Protein AF-A0A7X6M8X9-F1 (afdb_monomer_lite)

Organism: NCBI:txid146802

pLDDT: mean 75.22, std 23.01, range [34.94, 98.5]

Secondary structure (DSSP, 8-state):
-----S-TTSPPTT-EEEEEEEEEEEEEEEEE-HHHHHHHHHHHHHTT-S----S-EEEEEEEEEEEEE-SSTTS--HHHHHHHHT-EE-SS-GGG-EEEEEEE--SSPPEEEEEETTEEEE--S-PPBPTT-EEEEEEEEEE-TT-SSEEEEEEEEEESSS--B--TT---HHHHHHTT---SSPPPPPP------------------TTT----PPPPPP---PPPPPP-PPPP---------------------------HHHHHHHHHHHHHHHHHHHHHHHHHHHTS----TT-TT----PPPPPP-----

Sequence (316 aa):
MANNTVRADQLTEGSVVTIRGKLAFARLTRRIEGKELAQANVRRRQAGMKYDITSPYTTATISGGAQVIYADPDNPTLEEQYVAERCYTSKKKPEDGLSYSIDSKGNNLPSIGIPGEGGFVQDLSGQELARGLDVTLVLEVYKARDQENRGLGLTHVLVNEAPRYYTPGSVDESQLKARGITLAQPMQAVPSNEATPVGGAEPVGTEVDKTSGLSFPAPQPAGQVQQAPTQPAPSAQQVVPAPVAQPQAVQQAQPSSVQAEETAEQKLARIEAENARLRAENQAAKDVASAIGTPDPSSPWAPQQSQPQAGIAYNG

Radius of gyration: 33.13 Å; chains: 1; bounding box: 72×114×81 Å

Foldseek 3Di:
DLPQPQFQLPDDAFDKWKKKAWWADWDFLFWQDDPSQVVVQVVCVVVVNPDGDDATWIKTKGWQAIAIDAPDPVDRDSVSSNQVSQWDQDPVCNVSPTMHMDIARDPDGAWEWEDDPPGTDTDPPSFAFDGGFTKMFMWGWHDDPPDSGIDIHGRYIYGPDHTDGDDPPFDDQVVCVVVVHHDPDGDDDDDDDPDDPDDDDDDDDDDDDPPDPDDDDDDDDDDDDDDDDDDDDDDDDDDDDDDDDDDDDDDDDDDDDDPDPCPPVNVVVVVVVVVVVVVVVVVVVVVVVVVVDDDDPPDPPPDDDDDDDDDDDDDD

Structure (mmCIF, N/CA/C/O backbone):
data_AF-A0A7X6M8X9-F1
#
_entry.id   AF-A0A7X6M8X9-F1
#
loop_
_atom_site.group_PDB
_atom_site.id
_atom_site.type_symbol
_atom_site.label_atom_id
_atom_site.label_alt_id
_atom_site.label_comp_id
_atom_site.label_asym_id
_atom_site.label_entity_id
_atom_site.label_seq_id
_atom_site.pdbx_PDB_ins_code
_atom_site.Cartn_x
_atom_site.Cartn_y
_atom_site.Cartn_z
_atom_site.occupancy
_atom_site.B_iso_or_equiv
_atom_site.auth_seq_id
_atom_site.auth_comp_id
_atom_site.auth_asym_id
_atom_site.auth_atom_id
_atom_site.pdbx_PDB_model_num
ATOM 1 N N . MET A 1 1 ? -13.448 19.597 -4.310 1.00 45.19 1 MET A N 1
ATOM 2 C CA . MET A 1 1 ? -12.484 19.418 -3.202 1.00 45.19 1 MET A CA 1
ATOM 3 C C . MET A 1 1 ? -12.938 18.188 -2.438 1.00 45.19 1 MET A C 1
ATOM 5 O O . MET A 1 1 ? -14.143 18.057 -2.276 1.00 45.19 1 MET A O 1
ATOM 9 N N . ALA A 1 2 ? -12.040 17.265 -2.079 1.00 58.31 2 ALA A N 1
ATOM 10 C CA . ALA A 1 2 ? -12.421 16.131 -1.233 1.00 58.31 2 ALA A CA 1
ATOM 11 C C . ALA A 1 2 ? -12.809 16.685 0.145 1.00 58.31 2 ALA A C 1
ATOM 13 O O . ALA A 1 2 ? -12.030 17.432 0.741 1.00 58.31 2 ALA A O 1
ATOM 14 N N . ASN A 1 3 ? -14.035 16.409 0.584 1.00 64.94 3 ASN A N 1
ATOM 15 C CA . ASN A 1 3 ? -14.498 16.768 1.918 1.00 64.94 3 ASN A CA 1
ATOM 16 C C . ASN A 1 3 ? -13.984 15.688 2.867 1.00 64.94 3 ASN A C 1
ATOM 18 O O . ASN A 1 3 ? -14.575 14.619 2.943 1.00 64.94 3 ASN A O 1
ATOM 22 N N . ASN A 1 4 ? -12.868 15.962 3.539 1.00 84.25 4 ASN A N 1
ATOM 23 C CA . ASN A 1 4 ? -12.372 15.082 4.589 1.00 84.25 4 ASN A CA 1
ATOM 24 C C . ASN A 1 4 ? -13.096 15.464 5.883 1.00 84.25 4 ASN A C 1
ATOM 26 O O . ASN A 1 4 ? -12.827 16.537 6.432 1.00 84.25 4 ASN A O 1
ATOM 30 N N . THR A 1 5 ? -14.046 14.646 6.325 1.00 90.88 5 THR A N 1
ATOM 31 C CA . THR A 1 5 ? -14.817 14.884 7.549 1.00 90.88 5 THR A CA 1
ATOM 32 C C . THR A 1 5 ? -14.197 14.182 8.751 1.00 90.88 5 THR A C 1
ATOM 34 O O . THR A 1 5 ? -14.277 14.707 9.863 1.00 90.88 5 THR A O 1
ATOM 37 N N . VAL A 1 6 ? -13.493 13.067 8.530 1.00 94.31 6 VAL A N 1
ATOM 38 C CA . VAL A 1 6 ? -12.785 12.342 9.589 1.00 94.31 6 VAL A CA 1
ATOM 39 C C . VAL A 1 6 ? -11.361 12.869 9.727 1.00 94.31 6 VAL A C 1
ATOM 41 O O . VAL A 1 6 ? -10.600 12.965 8.757 1.00 94.31 6 VAL A O 1
ATOM 44 N N . ARG A 1 7 ? -10.959 13.211 10.954 1.00 93.81 7 ARG A N 1
ATOM 45 C CA . ARG A 1 7 ? -9.599 13.686 11.225 1.00 93.81 7 ARG A CA 1
ATOM 46 C C . ARG A 1 7 ? -8.669 12.534 11.597 1.00 93.81 7 ARG A C 1
ATOM 48 O O . ARG A 1 7 ? -9.060 11.567 12.237 1.00 93.81 7 ARG A O 1
ATOM 55 N N . ALA A 1 8 ? -7.393 12.673 11.242 1.00 93.81 8 ALA A N 1
ATOM 56 C CA . ALA A 1 8 ? -6.383 11.639 11.473 1.00 93.81 8 ALA A CA 1
ATOM 57 C C . ALA A 1 8 ? -6.055 11.396 12.962 1.00 93.81 8 ALA A C 1
ATOM 59 O O . ALA A 1 8 ? -5.501 10.357 13.304 1.00 93.81 8 ALA A O 1
ATOM 60 N N . ASP A 1 9 ? -6.352 12.341 13.854 1.00 94.38 9 ASP A N 1
ATOM 61 C CA . ASP A 1 9 ? -6.189 12.204 15.307 1.00 94.38 9 ASP A CA 1
ATOM 62 C C . ASP A 1 9 ? -7.329 11.415 15.973 1.00 94.38 9 ASP A C 1
ATOM 64 O O . ASP A 1 9 ? -7.171 10.968 17.105 1.00 94.38 9 ASP A O 1
ATOM 68 N N . GLN A 1 10 ? -8.444 11.204 15.265 1.00 94.81 10 GLN A N 1
ATOM 69 C CA . GLN A 1 10 ? -9.612 10.456 15.749 1.00 94.81 10 GLN A CA 1
ATOM 70 C C . GLN A 1 10 ? -9.527 8.949 15.476 1.00 94.81 10 GLN A C 1
ATOM 72 O O . GLN A 1 10 ? -10.388 8.205 15.934 1.00 94.81 10 GLN A O 1
ATOM 77 N N . LEU A 1 11 ? -8.527 8.503 14.712 1.00 96.38 11 LEU A N 1
ATOM 78 C CA . LEU A 1 11 ? -8.406 7.106 14.307 1.00 96.38 11 LEU A CA 1
ATOM 79 C C . LEU A 1 11 ? -7.897 6.235 15.457 1.00 96.38 11 LEU A C 1
ATOM 81 O O . LEU A 1 11 ? -6.970 6.613 16.182 1.00 96.38 11 LEU A O 1
ATOM 85 N N . THR A 1 12 ? -8.452 5.034 15.556 1.00 96.62 12 THR A N 1
ATOM 86 C CA . THR A 1 12 ? -8.102 4.050 16.578 1.00 96.62 12 THR A CA 1
ATOM 87 C C . THR A 1 12 ? -6.899 3.220 16.133 1.00 96.62 12 THR A C 1
ATOM 89 O O . THR A 1 12 ? -6.941 2.528 15.115 1.00 96.62 12 THR A O 1
ATOM 92 N N . GLU A 1 13 ? -5.814 3.275 16.903 1.00 95.94 13 GLU A N 1
ATOM 93 C CA . GLU A 1 13 ? -4.570 2.533 16.652 1.00 95.94 13 GLU A CA 1
ATOM 94 C C . GLU A 1 13 ? -4.804 1.012 16.630 1.00 95.94 13 GLU A C 1
ATOM 96 O O . GLU A 1 13 ? -5.576 0.485 17.428 1.00 95.94 13 GLU A O 1
ATOM 101 N N . GLY A 1 14 ? -4.141 0.307 15.710 1.00 95.38 14 GLY A N 1
ATOM 102 C CA . GLY A 1 14 ? -4.303 -1.136 15.494 1.00 95.38 14 GLY A CA 1
ATOM 103 C C . GLY A 1 14 ? -5.541 -1.525 14.678 1.00 95.38 14 GLY A C 1
ATOM 104 O O . GLY A 1 14 ? -5.699 -2.695 14.332 1.00 95.38 14 GLY A O 1
ATOM 105 N N . SER A 1 15 ? -6.410 -0.571 14.331 1.00 96.88 15 SER A N 1
ATOM 106 C CA . SER A 1 15 ? -7.562 -0.848 13.469 1.00 96.88 15 SER A CA 1
ATOM 107 C C . SER A 1 15 ? -7.119 -1.190 12.054 1.00 96.88 15 SER A C 1
ATOM 109 O O . SER A 1 15 ? -6.196 -0.576 11.509 1.00 96.88 15 SER A O 1
ATOM 111 N N . VAL A 1 16 ? -7.820 -2.146 11.449 1.00 97.38 16 VAL A N 1
ATOM 112 C CA . VAL A 1 16 ? -7.546 -2.629 10.097 1.00 97.38 16 VAL A CA 1
ATOM 113 C C . VAL A 1 16 ? -8.635 -2.146 9.151 1.00 97.38 16 VAL A C 1
ATOM 115 O O . VAL A 1 16 ? -9.818 -2.304 9.429 1.00 97.38 16 VAL A O 1
ATOM 118 N N . VAL A 1 17 ? -8.226 -1.599 8.010 1.00 97.75 17 VAL A N 1
ATOM 119 C CA . VAL A 1 17 ? -9.122 -1.198 6.921 1.00 97.75 17 VAL A CA 1
ATOM 120 C C . VAL A 1 17 ? -8.673 -1.878 5.642 1.00 97.75 17 VAL A C 1
ATOM 122 O O . VAL A 1 17 ? -7.477 -1.947 5.357 1.00 97.75 17 VAL A O 1
ATOM 125 N N . THR A 1 18 ? -9.621 -2.358 4.842 1.00 98.12 18 THR A N 1
ATOM 126 C CA . THR A 1 18 ? -9.307 -2.989 3.559 1.00 98.12 18 THR A CA 1
ATOM 127 C C . THR A 1 18 ? -9.904 -2.216 2.393 1.00 98.12 18 THR A C 1
ATOM 129 O O . THR A 1 18 ? -11.017 -1.697 2.465 1.00 98.12 18 THR A O 1
ATOM 132 N N . ILE A 1 19 ? -9.143 -2.108 1.306 1.00 98.25 19 ILE A N 1
ATOM 133 C CA . ILE A 1 19 ? -9.567 -1.406 0.094 1.00 98.25 19 ILE A CA 1
ATOM 134 C C . ILE A 1 19 ? -9.194 -2.219 -1.143 1.00 98.25 19 ILE A C 1
ATOM 136 O O . ILE A 1 19 ? -8.051 -2.654 -1.294 1.00 98.25 19 ILE A O 1
ATOM 140 N N . ARG A 1 20 ? -10.166 -2.438 -2.029 1.00 97.69 20 ARG A N 1
ATOM 141 C CA . ARG A 1 20 ? -10.030 -3.272 -3.226 1.00 97.69 20 ARG A CA 1
ATOM 142 C C . ARG A 1 20 ? -10.003 -2.434 -4.495 1.00 97.69 20 ARG A C 1
ATOM 144 O O . ARG A 1 20 ? -10.676 -1.412 -4.583 1.00 97.69 20 ARG A O 1
ATOM 151 N N . GLY A 1 21 ? -9.233 -2.874 -5.485 1.00 96.62 21 GLY A N 1
ATOM 152 C CA . GLY A 1 21 ? -9.189 -2.264 -6.813 1.00 96.62 21 GLY A CA 1
ATOM 153 C C . GLY A 1 21 ? -8.196 -2.960 -7.740 1.00 96.62 21 GLY A C 1
ATOM 154 O O . GLY A 1 21 ? -7.620 -3.993 -7.397 1.00 96.62 21 GLY A O 1
ATOM 155 N N . LYS A 1 22 ? -7.966 -2.387 -8.927 1.00 96.69 22 LYS A N 1
ATOM 156 C CA . LYS A 1 22 ? -6.956 -2.891 -9.867 1.00 96.69 22 LYS A CA 1
ATOM 157 C C . LYS A 1 22 ? -5.599 -2.259 -9.595 1.00 96.69 22 LYS A C 1
ATOM 159 O O . LYS A 1 22 ? -5.469 -1.039 -9.578 1.00 96.69 22 LYS A O 1
ATOM 164 N N . LEU A 1 23 ? -4.563 -3.075 -9.432 1.00 96.62 23 LEU A N 1
ATOM 165 C CA . LEU A 1 23 ? -3.206 -2.610 -9.158 1.00 96.62 23 LEU A CA 1
ATOM 166 C C . LEU A 1 23 ? -2.645 -1.822 -10.351 1.00 96.62 23 LEU A C 1
ATOM 168 O O . LEU A 1 23 ? -2.348 -2.380 -11.405 1.00 96.62 23 LEU A O 1
ATOM 172 N N . ALA A 1 24 ? -2.474 -0.514 -10.197 1.00 94.38 24 ALA A N 1
ATOM 173 C CA . ALA A 1 24 ? -1.946 0.362 -11.241 1.00 94.38 24 ALA A CA 1
ATOM 174 C C . ALA A 1 24 ? -0.417 0.453 -11.188 1.00 94.38 24 ALA A C 1
ATOM 176 O O . ALA A 1 24 ? 0.268 0.481 -12.214 1.00 94.38 24 ALA A O 1
ATOM 177 N N . PHE A 1 25 ? 0.122 0.524 -9.974 1.00 93.50 25 PHE A N 1
ATOM 178 C CA . PHE A 1 25 ? 1.549 0.628 -9.717 1.00 93.50 25 PHE A CA 1
ATOM 179 C C . PHE A 1 25 ? 1.860 0.110 -8.320 1.00 93.50 25 PHE A C 1
ATOM 181 O O . PHE A 1 25 ? 1.110 0.379 -7.384 1.00 93.50 25 PHE A O 1
ATOM 188 N N . ALA A 1 26 ? 2.976 -0.597 -8.178 1.00 95.31 26 ALA A N 1
ATOM 189 C CA . ALA A 1 26 ? 3.420 -1.083 -6.888 1.00 95.31 26 ALA A CA 1
ATOM 190 C C . ALA A 1 26 ? 4.944 -1.186 -6.828 1.00 95.31 26 ALA A C 1
ATOM 192 O O . ALA A 1 26 ? 5.609 -1.437 -7.839 1.00 95.31 26 ALA A O 1
ATOM 193 N N . ARG A 1 27 ? 5.468 -0.992 -5.621 1.00 95.88 27 ARG A N 1
ATOM 194 C CA . ARG A 1 27 ? 6.796 -1.422 -5.200 1.00 95.88 27 ARG A CA 1
ATOM 195 C C . ARG A 1 27 ? 6.656 -1.999 -3.795 1.00 95.88 27 ARG A C 1
ATOM 197 O O . ARG A 1 27 ? 6.559 -1.236 -2.832 1.00 95.88 27 ARG A O 1
ATOM 204 N N . LEU A 1 28 ? 6.542 -3.320 -3.712 1.00 96.69 28 LEU A N 1
ATOM 205 C CA . LEU A 1 28 ? 6.165 -4.067 -2.511 1.00 96.69 28 LEU A CA 1
ATOM 206 C C . LEU A 1 28 ? 7.303 -4.943 -1.992 1.00 96.69 28 LEU A C 1
ATOM 208 O O . LEU A 1 28 ? 7.432 -5.100 -0.782 1.00 96.69 28 LEU A O 1
ATOM 212 N N . THR A 1 29 ? 8.144 -5.481 -2.880 1.00 95.62 29 THR A N 1
ATOM 213 C CA . THR A 1 29 ? 9.189 -6.451 -2.507 1.00 95.62 29 THR A CA 1
ATOM 214 C C . THR A 1 29 ? 10.526 -5.798 -2.173 1.00 95.62 29 THR A C 1
ATOM 216 O O . THR A 1 29 ? 11.450 -6.458 -1.701 1.00 95.62 29 THR A O 1
ATOM 219 N N . ARG A 1 30 ? 10.633 -4.480 -2.363 1.00 94.69 30 ARG A N 1
ATOM 220 C CA . ARG A 1 30 ? 11.766 -3.663 -1.921 1.00 94.69 30 ARG A CA 1
ATOM 221 C C . ARG A 1 30 ? 11.333 -2.235 -1.622 1.00 94.69 30 ARG A C 1
ATOM 223 O O . ARG A 1 30 ? 10.309 -1.768 -2.117 1.00 94.69 30 ARG A O 1
ATOM 230 N N . ARG A 1 31 ? 12.153 -1.505 -0.871 1.00 96.00 31 ARG A N 1
ATOM 231 C CA . ARG A 1 31 ? 11.930 -0.074 -0.649 1.00 96.00 31 ARG A CA 1
ATOM 232 C C . ARG A 1 31 ? 12.454 0.769 -1.800 1.00 96.00 31 ARG A C 1
ATOM 234 O O . ARG A 1 31 ? 13.470 0.465 -2.416 1.00 96.00 31 ARG A O 1
ATOM 241 N N . ILE A 1 32 ? 11.763 1.873 -2.042 1.00 95.56 32 ILE A N 1
ATOM 242 C CA . ILE A 1 32 ? 12.252 2.985 -2.845 1.00 95.56 32 ILE A CA 1
ATOM 243 C C . ILE A 1 32 ? 13.239 3.768 -1.979 1.00 95.56 32 ILE A C 1
ATOM 245 O O . ILE A 1 32 ? 12.845 4.428 -1.019 1.00 95.56 32 ILE A O 1
ATOM 249 N N . GLU A 1 33 ? 14.522 3.698 -2.321 1.00 95.44 33 GLU A N 1
ATOM 250 C CA . GLU A 1 33 ? 15.609 4.356 -1.591 1.00 95.44 33 GLU A CA 1
ATOM 251 C C . GLU A 1 33 ? 16.741 4.815 -2.528 1.00 95.44 33 GLU A C 1
ATOM 253 O O . GLU A 1 33 ? 16.712 4.573 -3.740 1.00 95.44 33 GLU A O 1
ATOM 258 N N . GLY A 1 34 ? 17.718 5.549 -1.986 1.00 95.25 34 GLY A N 1
ATOM 259 C CA . GLY A 1 34 ? 18.905 6.002 -2.719 1.00 95.25 34 GLY A CA 1
ATOM 260 C C . GLY A 1 34 ? 18.587 6.746 -4.025 1.00 95.25 34 GLY A C 1
ATOM 261 O O . GLY A 1 34 ? 17.836 7.723 -4.044 1.00 95.25 34 GLY A O 1
ATOM 262 N N . LYS A 1 35 ? 19.160 6.275 -5.143 1.00 95.00 35 LYS A N 1
ATOM 263 C CA . LYS A 1 35 ? 18.942 6.866 -6.478 1.00 95.00 35 LYS A CA 1
ATOM 264 C C . LYS A 1 35 ? 17.484 6.756 -6.940 1.00 95.00 35 LYS A C 1
ATOM 266 O O . LYS A 1 35 ? 16.988 7.681 -7.582 1.00 95.00 35 LYS A O 1
ATOM 271 N N . GLU A 1 36 ? 16.793 5.660 -6.612 1.00 94.06 36 GLU A N 1
ATOM 272 C CA . GLU A 1 36 ? 15.382 5.474 -6.983 1.00 94.06 36 GLU A CA 1
ATOM 273 C C . GLU A 1 36 ? 14.496 6.493 -6.253 1.00 94.06 36 GLU A C 1
ATOM 275 O O . GLU A 1 36 ? 13.623 7.105 -6.870 1.00 94.06 36 GLU A O 1
ATOM 280 N N . LEU A 1 37 ? 14.783 6.756 -4.973 1.00 96.44 37 LEU A N 1
ATOM 281 C CA . LEU A 1 37 ? 14.110 7.789 -4.183 1.00 96.44 37 LEU A CA 1
ATOM 282 C C . LEU A 1 37 ? 14.334 9.194 -4.751 1.00 96.44 37 LEU A C 1
ATOM 284 O O . LEU A 1 37 ? 13.376 9.951 -4.911 1.00 96.44 37 LEU A O 1
ATOM 288 N N . ALA A 1 38 ? 15.572 9.528 -5.124 1.00 95.12 38 ALA A N 1
ATOM 289 C CA . ALA A 1 38 ? 15.881 10.814 -5.747 1.00 95.12 38 ALA A CA 1
ATOM 290 C C . ALA A 1 38 ? 15.090 11.018 -7.054 1.00 95.12 38 ALA A C 1
ATOM 292 O O . ALA A 1 38 ? 14.483 12.071 -7.258 1.00 95.12 38 ALA A O 1
ATOM 293 N N . GLN A 1 39 ? 15.022 9.993 -7.913 1.00 94.75 39 GLN A N 1
ATOM 294 C CA . GLN A 1 39 ? 14.215 10.034 -9.138 1.00 94.75 39 GLN A CA 1
ATOM 295 C C . GLN A 1 39 ? 12.714 10.147 -8.846 1.00 94.75 39 GLN A C 1
ATOM 297 O O . GLN A 1 39 ? 12.009 10.893 -9.529 1.00 94.75 39 GLN A O 1
ATOM 302 N N . ALA A 1 40 ? 12.211 9.436 -7.835 1.00 92.81 40 ALA A N 1
ATOM 303 C CA . ALA A 1 40 ? 10.817 9.538 -7.419 1.00 92.81 40 ALA A CA 1
ATOM 304 C C . ALA A 1 40 ? 10.475 10.967 -6.960 1.00 92.81 40 ALA A C 1
ATOM 306 O O . ALA A 1 40 ? 9.458 11.513 -7.388 1.00 92.81 40 ALA A O 1
ATOM 307 N N . ASN A 1 41 ? 11.348 11.610 -6.181 1.00 95.25 41 ASN A N 1
ATOM 308 C CA . ASN A 1 41 ? 11.174 12.998 -5.743 1.00 95.25 41 ASN A CA 1
ATOM 309 C C . ASN A 1 41 ? 11.207 13.996 -6.911 1.00 95.25 41 ASN A C 1
ATOM 311 O O . ASN A 1 41 ? 10.387 14.910 -6.958 1.00 95.25 41 ASN A O 1
ATOM 315 N N . VAL A 1 42 ? 12.067 13.790 -7.918 1.00 94.56 42 VAL A N 1
ATOM 316 C CA . VAL A 1 42 ? 12.032 14.594 -9.158 1.00 94.56 42 VAL A CA 1
ATOM 317 C C . VAL A 1 42 ? 10.661 14.497 -9.836 1.00 94.56 42 VAL A C 1
ATOM 319 O O . VAL A 1 42 ? 10.070 15.526 -10.164 1.00 94.56 42 VAL A O 1
ATOM 322 N N . ARG A 1 43 ? 10.110 13.285 -9.988 1.00 91.69 43 ARG A N 1
ATOM 323 C CA . ARG A 1 43 ? 8.770 13.090 -10.575 1.00 91.69 43 ARG A CA 1
ATOM 324 C C . ARG A 1 43 ? 7.673 13.743 -9.729 1.00 91.69 43 ARG A C 1
ATOM 326 O O . ARG A 1 43 ? 6.754 14.336 -10.287 1.00 91.69 43 ARG A O 1
ATOM 333 N N . ARG A 1 44 ? 7.765 13.670 -8.394 1.00 92.06 44 ARG A N 1
ATOM 334 C CA . ARG A 1 44 ? 6.821 14.333 -7.474 1.00 92.06 44 ARG A CA 1
ATOM 335 C C . ARG A 1 44 ? 6.850 15.853 -7.645 1.00 92.06 44 ARG A C 1
ATOM 337 O O . ARG A 1 44 ? 5.786 16.450 -7.793 1.00 92.06 44 ARG A O 1
ATOM 344 N N . ARG A 1 45 ? 8.036 16.468 -7.713 1.00 93.00 45 ARG A N 1
ATOM 345 C CA . ARG A 1 45 ? 8.189 17.912 -7.969 1.00 93.00 45 ARG A CA 1
ATOM 346 C C . ARG A 1 45 ? 7.623 18.320 -9.329 1.00 93.00 45 ARG A C 1
ATOM 348 O O . ARG A 1 45 ? 6.884 19.295 -9.408 1.00 93.00 45 ARG A O 1
ATOM 355 N N . GLN A 1 46 ? 7.884 17.538 -10.379 1.00 91.25 46 GLN A N 1
ATOM 356 C CA . GLN A 1 46 ? 7.290 17.753 -11.709 1.00 91.25 46 GLN A CA 1
ATOM 357 C C . GLN A 1 46 ? 5.759 17.631 -11.701 1.00 91.25 46 GLN A C 1
ATOM 359 O O . GLN A 1 46 ? 5.078 18.330 -12.444 1.00 91.25 46 GLN A O 1
ATOM 364 N N . ALA A 1 47 ? 5.204 16.778 -10.837 1.00 86.69 47 ALA A N 1
ATOM 365 C CA . ALA A 1 47 ? 3.765 16.666 -10.613 1.00 86.69 47 ALA A CA 1
ATOM 366 C C . ALA A 1 47 ? 3.188 17.783 -9.713 1.00 86.69 47 ALA A C 1
ATOM 368 O O . ALA A 1 47 ? 2.002 17.743 -9.385 1.00 86.69 47 ALA A O 1
ATOM 369 N N . GLY A 1 48 ? 3.998 18.771 -9.309 1.00 87.62 48 GLY A N 1
ATOM 370 C CA . GLY A 1 48 ? 3.583 19.900 -8.473 1.00 87.62 48 GLY A CA 1
ATOM 371 C C . GLY A 1 48 ? 3.477 19.583 -6.978 1.00 87.62 48 GLY A C 1
ATOM 372 O O . GLY A 1 48 ? 2.890 20.364 -6.228 1.00 87.62 48 GLY A O 1
ATOM 373 N N . MET A 1 49 ? 4.019 18.448 -6.522 1.00 87.62 49 MET A N 1
ATOM 374 C CA . MET A 1 49 ? 4.055 18.113 -5.097 1.00 87.62 49 MET A CA 1
ATOM 375 C C . MET A 1 49 ? 5.110 18.973 -4.393 1.00 87.62 49 MET A C 1
ATOM 377 O O . MET A 1 49 ? 6.251 19.058 -4.842 1.00 87.62 49 MET A O 1
ATOM 381 N N . LYS A 1 50 ? 4.724 19.596 -3.273 1.00 86.00 50 LYS A N 1
ATOM 382 C CA . LYS A 1 50 ? 5.560 20.576 -2.556 1.00 86.00 50 LYS A CA 1
ATOM 383 C C . LYS A 1 50 ? 6.697 19.965 -1.733 1.00 86.00 50 LYS A C 1
ATOM 385 O O . LYS A 1 50 ? 7.647 20.673 -1.422 1.00 86.00 50 LYS A O 1
ATOM 390 N N . TYR A 1 51 ? 6.588 18.691 -1.357 1.00 88.44 51 TYR A N 1
ATOM 391 C CA . TYR A 1 51 ? 7.495 18.056 -0.403 1.00 88.44 51 TYR A CA 1
ATOM 392 C C . TYR A 1 51 ? 8.098 16.770 -0.960 1.00 88.44 51 TYR A C 1
ATOM 394 O O . TYR A 1 51 ? 7.388 15.927 -1.519 1.00 88.44 51 TYR A O 1
ATOM 402 N N . ASP A 1 52 ? 9.401 16.626 -0.737 1.00 90.62 52 ASP A N 1
ATOM 403 C CA . ASP A 1 52 ? 10.164 15.421 -1.034 1.00 90.62 52 ASP A CA 1
ATOM 404 C C . ASP A 1 52 ? 9.998 14.388 0.088 1.00 90.62 52 ASP A C 1
ATOM 406 O O . ASP A 1 52 ? 9.870 14.723 1.269 1.00 90.62 52 ASP A O 1
ATOM 410 N N . ILE A 1 53 ? 10.017 13.107 -0.279 1.00 91.12 53 ILE A N 1
ATOM 411 C CA . ILE A 1 53 ? 10.086 12.019 0.693 1.00 91.12 53 ILE A CA 1
ATOM 412 C C . ILE A 1 53 ? 11.556 11.753 1.008 1.00 91.12 53 ILE A C 1
ATOM 414 O O . ILE A 1 53 ? 12.355 11.503 0.108 1.00 91.12 53 ILE A O 1
ATOM 418 N N . THR A 1 54 ? 11.907 11.793 2.289 1.00 91.69 54 THR A N 1
ATOM 419 C CA . THR A 1 54 ? 13.285 11.602 2.764 1.00 91.69 54 THR A CA 1
ATOM 420 C C . THR A 1 54 ? 13.564 10.185 3.257 1.00 91.69 54 THR A C 1
ATOM 422 O O . THR A 1 54 ? 14.705 9.738 3.220 1.00 91.69 54 THR A O 1
ATOM 425 N N . SER A 1 55 ? 12.535 9.465 3.703 1.00 92.69 55 SER A N 1
ATOM 426 C CA . SER A 1 55 ? 12.661 8.106 4.237 1.00 92.69 55 SER A CA 1
ATOM 427 C C . SER A 1 55 ? 12.356 7.052 3.169 1.00 92.69 55 SER A C 1
ATOM 429 O O . SER A 1 55 ? 11.420 7.258 2.393 1.00 92.69 55 SER A O 1
ATOM 431 N N . PRO A 1 56 ? 13.066 5.909 3.161 1.00 95.69 56 PRO A N 1
ATOM 432 C CA . PRO A 1 56 ? 12.699 4.755 2.347 1.00 95.69 56 PRO A CA 1
ATOM 433 C C . PRO A 1 56 ? 11.239 4.335 2.553 1.00 95.69 56 PRO A C 1
ATOM 435 O O . PRO A 1 56 ? 10.740 4.354 3.679 1.00 95.69 56 PRO A O 1
ATOM 438 N N . TYR A 1 57 ? 10.556 3.945 1.478 1.00 96.06 57 TYR A N 1
ATOM 439 C CA . TYR A 1 57 ? 9.144 3.553 1.535 1.00 96.06 57 TYR A CA 1
ATOM 440 C C . TYR A 1 57 ? 8.787 2.490 0.496 1.00 96.06 57 TYR A C 1
ATOM 442 O O . TYR A 1 57 ? 9.454 2.362 -0.530 1.00 96.06 57 TYR A O 1
ATOM 450 N N . THR A 1 58 ? 7.722 1.738 0.755 1.00 96.81 58 THR A N 1
ATOM 451 C CA . THR A 1 58 ? 7.001 0.950 -0.254 1.00 96.81 58 THR A CA 1
ATOM 452 C C . THR A 1 58 ? 5.779 1.723 -0.716 1.00 96.81 58 THR A C 1
ATOM 454 O O . THR A 1 58 ? 5.301 2.623 -0.024 1.00 96.81 58 THR A O 1
ATOM 457 N N . THR A 1 59 ? 5.267 1.405 -1.898 1.00 97.00 59 THR A N 1
ATOM 458 C CA . THR A 1 59 ? 4.106 2.114 -2.439 1.00 97.00 59 THR A CA 1
ATOM 459 C C . THR A 1 59 ? 3.179 1.167 -3.170 1.00 97.00 59 THR A C 1
ATOM 461 O O . THR A 1 59 ? 3.627 0.233 -3.838 1.00 97.00 59 THR A O 1
ATOM 464 N N . ALA A 1 60 ? 1.883 1.417 -3.049 1.00 97.69 60 ALA A N 1
ATOM 465 C CA . ALA A 1 60 ? 0.851 0.735 -3.806 1.00 97.69 60 ALA A CA 1
ATOM 466 C C . ALA A 1 60 ? -0.158 1.766 -4.295 1.00 97.69 60 ALA A C 1
ATOM 468 O O . ALA A 1 60 ? -0.560 2.667 -3.562 1.00 97.69 60 ALA A O 1
ATOM 469 N N . THR A 1 61 ? -0.564 1.636 -5.550 1.00 97.25 61 THR A N 1
ATOM 470 C CA . THR A 1 61 ? -1.646 2.413 -6.142 1.00 97.25 61 THR A CA 1
ATOM 471 C C . THR A 1 61 ? -2.619 1.465 -6.804 1.00 97.25 61 THR A C 1
ATOM 473 O O . THR A 1 61 ? -2.235 0.714 -7.702 1.00 97.25 61 THR A O 1
ATOM 476 N N . ILE A 1 62 ? -3.876 1.546 -6.388 1.00 97.25 62 ILE A N 1
ATOM 477 C CA . ILE A 1 62 ? -5.002 0.896 -7.046 1.00 97.25 62 ILE A CA 1
ATOM 478 C C . ILE A 1 62 ? -5.836 1.942 -7.791 1.00 97.25 62 ILE A C 1
ATOM 480 O O . ILE A 1 62 ? -6.008 3.070 -7.329 1.00 97.25 62 ILE A O 1
ATOM 484 N N . SER A 1 63 ? -6.326 1.570 -8.965 1.00 94.44 63 SER A N 1
ATOM 485 C CA . SER A 1 63 ? -7.227 2.349 -9.818 1.00 94.44 63 SER A CA 1
ATOM 486 C C . SER A 1 63 ? -8.329 1.435 -10.360 1.00 94.44 63 SER A C 1
ATOM 488 O O . SER A 1 63 ? -8.363 0.248 -10.032 1.00 94.44 63 SER A O 1
ATOM 490 N N . GLY A 1 64 ? -9.224 1.946 -11.207 1.00 85.12 64 GLY A N 1
ATOM 491 C CA . GLY A 1 64 ? -10.285 1.118 -11.792 1.00 85.12 64 GLY A CA 1
ATOM 492 C C . GLY A 1 64 ? -11.462 0.893 -10.840 1.00 85.12 64 GLY A C 1
ATOM 493 O O . GLY A 1 64 ? -12.007 -0.205 -10.822 1.00 85.12 64 GLY A O 1
ATOM 494 N N . GLY A 1 65 ? -11.812 1.894 -10.024 1.00 90.81 65 GLY A N 1
ATOM 495 C CA . GLY A 1 65 ? -12.903 1.807 -9.049 1.00 90.81 65 GLY A CA 1
ATOM 496 C C . GLY A 1 65 ? -12.454 1.311 -7.677 1.00 90.81 65 GLY A C 1
ATOM 497 O O . GLY A 1 65 ? -13.009 0.347 -7.160 1.00 90.81 65 GLY A O 1
ATOM 498 N N . ALA A 1 66 ? -11.446 1.962 -7.089 1.00 95.88 66 ALA A N 1
ATOM 499 C CA . ALA A 1 66 ? -11.023 1.689 -5.720 1.00 95.88 66 ALA A CA 1
ATOM 500 C C . ALA A 1 66 ? -12.206 1.831 -4.744 1.00 95.88 66 ALA A C 1
ATOM 502 O O . ALA A 1 66 ? -12.873 2.868 -4.729 1.00 95.88 66 ALA A O 1
ATOM 503 N N . GLN A 1 67 ? -12.449 0.799 -3.937 1.00 96.44 67 GLN A N 1
ATOM 504 C CA . GLN A 1 67 ? -13.583 0.731 -3.018 1.00 96.44 67 GLN A CA 1
ATOM 505 C C . GLN A 1 67 ? -13.158 0.149 -1.672 1.00 96.44 67 GLN A C 1
ATOM 507 O O . GLN A 1 67 ? -12.530 -0.911 -1.611 1.00 96.44 67 GLN A O 1
ATOM 512 N N . VAL A 1 68 ? -13.498 0.852 -0.591 1.00 97.38 68 VAL A N 1
ATOM 513 C CA . VAL A 1 68 ? -13.311 0.352 0.776 1.00 97.38 68 VAL A CA 1
ATOM 514 C C . VAL A 1 68 ? -14.300 -0.783 1.017 1.00 97.38 68 VAL A C 1
ATOM 516 O O . VAL A 1 68 ? -15.479 -0.657 0.687 1.00 97.38 68 VAL A O 1
ATOM 519 N N . ILE A 1 69 ? -13.813 -1.898 1.556 1.00 96.88 69 ILE A N 1
ATOM 520 C CA . ILE A 1 69 ? -14.663 -3.013 1.969 1.00 96.88 69 ILE A CA 1
ATOM 521 C C . ILE A 1 69 ? -15.015 -2.772 3.433 1.00 96.88 69 ILE A C 1
ATOM 523 O O . ILE A 1 69 ? -14.172 -2.968 4.308 1.00 96.88 69 ILE A O 1
ATOM 527 N N . TYR A 1 70 ? -16.245 -2.321 3.667 1.00 95.38 70 TYR A N 1
ATOM 528 C CA . TYR A 1 70 ? -16.779 -2.103 5.007 1.00 95.38 70 TYR A CA 1
ATOM 529 C C . TYR A 1 70 ? -17.065 -3.438 5.694 1.00 95.38 70 TYR A C 1
ATOM 531 O O . TYR A 1 70 ? -17.673 -4.326 5.088 1.00 95.38 70 TYR A O 1
ATOM 539 N N . ALA A 1 71 ? -16.656 -3.571 6.954 1.00 93.31 71 ALA A N 1
ATOM 540 C CA . ALA A 1 71 ? -17.023 -4.714 7.786 1.00 93.31 71 ALA A CA 1
ATOM 541 C C . ALA A 1 71 ? -18.536 -4.738 8.069 1.00 93.31 71 ALA A C 1
ATOM 543 O O . ALA A 1 71 ? -19.158 -5.798 8.002 1.00 93.31 71 ALA A O 1
ATOM 544 N N . ASP A 1 72 ? -19.119 -3.563 8.324 1.00 94.81 72 ASP A N 1
ATOM 545 C CA . ASP A 1 72 ? -20.560 -3.324 8.412 1.00 94.81 72 ASP A CA 1
ATOM 546 C C . ASP A 1 72 ? -20.930 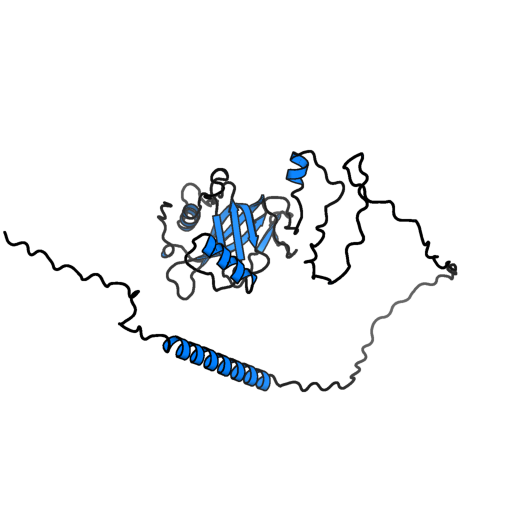-2.126 7.510 1.00 94.81 72 ASP A C 1
ATOM 548 O O . ASP A 1 72 ? -20.672 -0.978 7.878 1.00 94.81 72 ASP A O 1
ATOM 552 N N . PRO A 1 73 ? -21.508 -2.362 6.315 1.00 92.75 73 PRO A N 1
ATOM 553 C CA . PRO A 1 73 ? -21.886 -1.294 5.388 1.00 92.75 73 PRO A CA 1
ATOM 554 C C . PRO A 1 73 ? -22.920 -0.303 5.935 1.00 92.75 73 PRO A C 1
ATOM 556 O O . PRO A 1 73 ? -22.958 0.834 5.465 1.00 92.75 73 PRO A O 1
ATOM 559 N N . ASP A 1 74 ? -23.750 -0.715 6.898 1.00 95.69 74 ASP A N 1
ATOM 560 C CA . ASP A 1 74 ? -24.774 0.151 7.489 1.00 95.69 74 ASP A CA 1
ATOM 561 C C . ASP A 1 74 ? -24.183 1.056 8.585 1.00 95.69 74 ASP A C 1
ATOM 563 O O . ASP A 1 74 ? -24.724 2.128 8.865 1.00 95.69 74 ASP A O 1
ATOM 567 N N . ASN A 1 75 ? -23.045 0.663 9.174 1.00 94.69 75 ASN A N 1
ATOM 568 C CA . ASN A 1 75 ? -22.358 1.389 10.246 1.00 94.69 75 ASN A CA 1
ATOM 569 C C . ASN A 1 75 ? -20.835 1.444 10.006 1.00 94.69 75 ASN A C 1
ATOM 571 O O . ASN A 1 75 ? -20.068 0.847 10.768 1.00 94.69 75 ASN A O 1
ATOM 575 N N . PRO A 1 76 ? -20.367 2.171 8.975 1.00 95.25 76 PRO A N 1
ATOM 576 C CA . PRO A 1 76 ? -18.948 2.221 8.640 1.00 95.25 76 PRO A CA 1
ATOM 577 C C . PRO A 1 76 ? -18.131 2.882 9.755 1.00 95.25 76 PRO A C 1
ATOM 579 O O . PRO A 1 76 ? -18.524 3.930 10.282 1.00 95.25 76 PRO A O 1
ATOM 582 N N . THR A 1 77 ? -16.965 2.324 10.088 1.00 96.75 77 THR A N 1
ATOM 583 C CA . THR A 1 77 ? -16.096 2.896 11.129 1.00 96.75 77 THR A CA 1
ATOM 584 C C . THR A 1 77 ? -15.453 4.210 10.674 1.00 96.75 77 THR A C 1
ATOM 586 O O . THR A 1 77 ? -15.401 4.526 9.481 1.00 96.75 77 THR A O 1
ATOM 589 N N . LEU A 1 78 ? -14.919 4.991 11.622 1.00 96.62 78 LEU A N 1
ATOM 590 C CA . LEU A 1 78 ? -14.203 6.231 11.301 1.00 96.62 78 LEU A CA 1
ATOM 591 C C . LEU A 1 78 ? -12.997 5.968 10.393 1.00 96.62 78 LEU A C 1
ATOM 593 O O . LEU A 1 78 ? -12.725 6.744 9.484 1.00 96.62 78 LEU A O 1
ATOM 597 N N . GLU A 1 79 ? -12.286 4.866 10.605 1.00 97.44 79 GLU A N 1
ATOM 598 C CA . GLU A 1 79 ? -11.121 4.471 9.820 1.00 97.44 79 GLU A CA 1
ATOM 599 C C . GLU A 1 79 ? -11.506 4.098 8.385 1.00 97.44 79 GLU A C 1
ATOM 601 O O . GLU A 1 79 ? -10.833 4.511 7.437 1.00 97.44 79 GLU A O 1
ATOM 606 N N . GLU A 1 80 ? -12.608 3.369 8.205 1.00 97.31 80 GLU A N 1
ATOM 607 C CA . GLU A 1 80 ? -13.128 3.020 6.882 1.00 97.31 80 GLU A CA 1
ATOM 608 C C . GLU A 1 80 ? -13.593 4.267 6.119 1.00 97.31 80 GLU A C 1
ATOM 610 O O . GLU A 1 80 ? -13.244 4.450 4.949 1.00 97.31 80 GLU A O 1
ATOM 615 N N . GLN A 1 81 ? -14.312 5.171 6.795 1.00 96.38 81 GLN A N 1
ATOM 616 C CA . GLN A 1 81 ? -14.705 6.469 6.242 1.00 96.38 81 GLN A CA 1
ATOM 617 C C . GLN A 1 81 ? -13.476 7.312 5.875 1.00 96.38 81 GLN A C 1
ATOM 619 O O . GLN A 1 81 ? -13.393 7.834 4.765 1.00 96.38 81 GLN A O 1
ATOM 624 N N . TYR A 1 82 ? -12.473 7.374 6.753 1.00 96.75 82 TYR A N 1
ATOM 625 C CA . TYR A 1 82 ? -11.228 8.104 6.522 1.00 96.75 82 TYR A CA 1
ATOM 626 C C . TYR A 1 82 ? -10.477 7.608 5.278 1.00 96.75 82 TYR A C 1
ATOM 628 O O . TYR A 1 82 ? -9.943 8.403 4.500 1.00 96.75 82 TYR A O 1
ATOM 636 N N . VAL A 1 83 ? -10.425 6.291 5.054 1.00 97.00 83 VAL A N 1
ATOM 637 C CA . VAL A 1 83 ? -9.819 5.718 3.841 1.00 97.00 83 VAL A CA 1
ATOM 638 C C . VAL A 1 83 ? -10.671 6.020 2.605 1.00 97.00 83 VAL A C 1
ATOM 640 O O . VAL A 1 83 ? -10.113 6.376 1.562 1.00 97.00 83 VAL A O 1
ATOM 643 N N . ALA A 1 84 ? -11.999 5.939 2.715 1.00 95.94 84 ALA A N 1
ATOM 644 C CA . ALA A 1 84 ? -12.918 6.235 1.619 1.00 95.94 84 ALA A CA 1
ATOM 645 C C . ALA A 1 84 ? -12.807 7.699 1.156 1.00 95.94 84 ALA A C 1
ATOM 647 O O . ALA A 1 84 ? -12.684 7.955 -0.040 1.00 95.94 84 ALA A O 1
ATOM 648 N N . GLU A 1 85 ? -12.738 8.655 2.086 1.00 95.31 85 GLU A N 1
ATOM 649 C CA . GLU A 1 85 ? -12.563 10.088 1.796 1.00 95.31 85 GLU A CA 1
ATOM 650 C C . GLU A 1 85 ? -11.235 10.405 1.090 1.00 95.31 85 GLU A C 1
ATOM 652 O O . GLU A 1 85 ? -11.135 11.360 0.318 1.00 95.31 85 GLU A O 1
ATOM 657 N N . ARG A 1 86 ? -10.206 9.581 1.321 1.00 94.56 86 ARG A N 1
ATOM 658 C CA . ARG A 1 86 ? -8.884 9.712 0.688 1.00 94.56 86 ARG A CA 1
ATOM 659 C C . ARG A 1 86 ? -8.804 9.099 -0.705 1.00 94.56 86 ARG A C 1
ATOM 661 O O . ARG A 1 86 ? -7.788 9.285 -1.384 1.00 94.56 86 ARG A O 1
ATOM 668 N N . CYS A 1 87 ? -9.834 8.381 -1.140 1.00 95.31 87 CYS A N 1
ATOM 669 C CA . CYS A 1 87 ? -9.941 7.967 -2.528 1.00 95.31 87 CYS A CA 1
ATOM 670 C C . CYS A 1 87 ? -10.088 9.206 -3.420 1.00 95.31 87 CYS A C 1
ATOM 672 O O . CYS A 1 87 ? -10.749 10.184 -3.077 1.00 95.31 87 CYS A O 1
ATOM 674 N N . TYR A 1 88 ? -9.446 9.187 -4.582 1.00 94.19 88 TYR A N 1
ATOM 675 C CA . TYR A 1 88 ? -9.394 10.338 -5.474 1.00 94.19 88 TYR A CA 1
ATOM 676 C C . TYR A 1 88 ? -9.649 9.931 -6.920 1.00 94.19 88 TYR A C 1
ATOM 678 O O . TYR A 1 88 ? -9.297 8.837 -7.352 1.00 94.19 88 TYR A O 1
ATOM 686 N N . THR A 1 89 ? -10.207 10.841 -7.712 1.00 93.44 89 THR A N 1
ATOM 687 C CA . THR A 1 89 ? -10.315 10.663 -9.163 1.00 93.44 89 THR A CA 1
ATOM 688 C C . THR A 1 89 ? -9.025 11.130 -9.833 1.00 93.44 89 THR A C 1
ATOM 690 O O . THR A 1 89 ? -8.557 12.252 -9.608 1.00 93.44 89 THR A O 1
ATOM 693 N N . SER A 1 90 ? -8.420 10.280 -10.663 1.00 88.56 90 SER A N 1
ATOM 694 C CA . SER A 1 90 ? -7.210 10.636 -11.408 1.00 88.56 90 SER A CA 1
ATOM 695 C C . SER A 1 90 ? -7.499 11.740 -12.427 1.00 88.56 90 SER A C 1
ATOM 697 O O . SER A 1 90 ? -8.386 11.606 -13.261 1.00 88.56 90 SER A O 1
ATOM 699 N N . LYS A 1 91 ? -6.684 12.803 -12.442 1.00 86.88 91 LYS A N 1
ATOM 700 C CA . LYS A 1 91 ? -6.786 13.868 -13.461 1.00 86.88 91 LYS A CA 1
ATOM 701 C C . LYS A 1 91 ? -6.513 13.371 -14.884 1.00 86.88 91 LYS A C 1
ATOM 703 O O . LYS A 1 91 ? -6.968 13.986 -15.837 1.00 86.88 91 LYS A O 1
ATOM 708 N N . LYS A 1 92 ? -5.708 12.311 -15.023 1.00 85.88 92 LYS A N 1
ATOM 709 C CA . LYS A 1 92 ? -5.282 11.776 -16.327 1.00 85.88 92 LYS A CA 1
ATOM 710 C C . LYS A 1 92 ? -6.255 10.748 -16.894 1.00 85.88 92 LYS A C 1
ATOM 712 O O . LYS A 1 92 ? -6.268 10.571 -18.103 1.00 85.88 92 LYS A O 1
ATOM 717 N N . LYS A 1 93 ? -6.970 10.050 -16.012 1.00 85.81 93 LYS A N 1
ATOM 718 C CA . LYS A 1 93 ? -7.895 8.964 -16.342 1.00 85.81 93 LYS A CA 1
ATOM 719 C C . LYS A 1 93 ? -9.104 8.998 -15.404 1.00 85.81 93 LYS A C 1
ATOM 721 O O . LYS A 1 93 ? -9.196 8.163 -14.503 1.00 85.81 93 LYS A O 1
ATOM 726 N N . PRO A 1 94 ? -9.956 10.029 -15.496 1.00 87.00 94 PRO A N 1
ATOM 727 C CA . PRO A 1 94 ? -11.144 10.119 -14.653 1.00 87.00 94 PRO A CA 1
ATOM 728 C C . PRO A 1 94 ? -12.146 8.982 -14.909 1.00 87.00 94 PRO A C 1
ATOM 730 O O . PRO A 1 94 ? -12.892 8.617 -14.005 1.00 87.00 94 PRO A O 1
ATOM 733 N N . GLU A 1 95 ? -12.140 8.406 -16.112 1.00 89.00 95 GLU A N 1
ATOM 734 C CA . GLU A 1 95 ? -12.982 7.284 -16.533 1.00 89.00 95 GLU A CA 1
ATOM 735 C C . GLU A 1 95 ? -12.690 5.976 -15.785 1.00 89.00 95 GLU A C 1
ATOM 737 O O . GLU A 1 95 ? -13.587 5.153 -15.633 1.00 89.00 95 GLU A O 1
ATOM 742 N N . ASP A 1 96 ? -11.475 5.816 -15.246 1.00 86.31 96 ASP A N 1
ATOM 743 C CA . ASP A 1 96 ? -11.085 4.653 -14.436 1.00 86.31 96 ASP A CA 1
ATOM 744 C C . ASP A 1 96 ? -11.711 4.692 -13.021 1.00 86.31 96 ASP A C 1
ATOM 746 O O . ASP A 1 96 ? -11.442 3.826 -12.189 1.00 86.31 96 ASP A O 1
ATOM 750 N N . GLY A 1 97 ? -12.526 5.703 -12.705 1.00 91.00 97 GLY A N 1
ATOM 751 C CA . GLY A 1 97 ? -13.180 5.850 -11.410 1.00 91.00 97 GLY A CA 1
ATOM 752 C C . GLY A 1 97 ? -12.219 6.246 -10.285 1.00 91.00 97 GLY A C 1
ATOM 753 O O . GLY A 1 97 ? -11.197 6.909 -10.492 1.00 91.00 97 GLY A O 1
ATOM 754 N N . LEU A 1 98 ? -12.580 5.878 -9.053 1.00 95.25 98 LEU A N 1
ATOM 755 C CA . LEU A 1 98 ? -11.779 6.199 -7.875 1.00 95.25 98 LEU A CA 1
ATOM 756 C C . LEU A 1 98 ? -10.455 5.429 -7.872 1.00 95.25 98 LEU A C 1
ATOM 758 O O . LEU A 1 98 ? -10.353 4.288 -8.323 1.00 95.25 98 LEU A O 1
ATOM 762 N N . SER A 1 99 ? -9.426 6.086 -7.358 1.00 96.44 99 SER A N 1
ATOM 763 C CA . SER A 1 99 ? -8.084 5.562 -7.154 1.00 96.44 99 SER A CA 1
ATOM 764 C C . SER A 1 99 ? -7.668 5.778 -5.707 1.00 96.44 99 SER A C 1
ATOM 766 O O . SER A 1 99 ? -8.134 6.702 -5.040 1.00 96.44 99 SER A O 1
ATOM 768 N N . TYR A 1 100 ? -6.751 4.947 -5.238 1.00 97.31 100 TYR A N 1
ATOM 769 C CA . TYR A 1 100 ? -6.156 5.076 -3.920 1.00 97.31 100 TYR A CA 1
ATOM 770 C C . TYR A 1 100 ? -4.666 4.769 -4.003 1.00 97.31 100 TYR A C 1
ATOM 772 O O . TYR A 1 100 ? -4.259 3.788 -4.628 1.00 97.31 100 TYR A O 1
ATOM 780 N N . SER A 1 101 ? -3.859 5.607 -3.358 1.00 96.31 101 SER A N 1
ATOM 781 C CA . SER A 1 101 ? -2.410 5.446 -3.277 1.00 96.31 101 SER A CA 1
ATOM 782 C C . SER A 1 101 ? -1.958 5.536 -1.833 1.00 96.31 101 SER A C 1
ATOM 784 O O . SER A 1 101 ? -2.383 6.428 -1.096 1.00 96.31 101 SER A O 1
ATOM 786 N N . ILE A 1 102 ? -1.032 4.661 -1.460 1.00 96.69 102 ILE A N 1
ATOM 787 C CA . ILE A 1 102 ? -0.386 4.678 -0.155 1.00 96.69 102 ILE A CA 1
ATOM 788 C C . ILE A 1 102 ? 1.124 4.539 -0.305 1.00 96.69 102 ILE A C 1
ATOM 790 O O . ILE A 1 102 ? 1.608 3.684 -1.043 1.00 96.69 102 ILE A O 1
ATOM 794 N N . ASP A 1 103 ? 1.848 5.381 0.430 1.00 95.31 103 ASP A N 1
ATOM 795 C CA . ASP A 1 103 ? 3.291 5.293 0.627 1.00 95.31 103 ASP A CA 1
ATOM 796 C C . ASP A 1 103 ? 3.529 4.850 2.080 1.00 95.31 103 ASP A C 1
ATOM 798 O O . ASP A 1 103 ? 3.241 5.604 3.012 1.00 95.31 103 ASP A O 1
ATOM 802 N N . SER A 1 104 ? 4.032 3.632 2.287 1.00 94.19 104 SER A N 1
ATOM 803 C CA . SER A 1 104 ? 4.282 3.066 3.617 1.00 94.19 104 SER A CA 1
ATOM 804 C C . SER A 1 104 ? 5.762 3.177 3.977 1.00 94.19 104 SER A C 1
ATOM 806 O O . SER A 1 104 ? 6.627 2.635 3.292 1.00 94.19 104 SER A O 1
ATOM 808 N N . LYS A 1 105 ? 6.061 3.889 5.069 1.00 91.12 105 LYS A N 1
ATOM 809 C CA . LYS A 1 105 ? 7.429 4.138 5.572 1.00 91.12 105 LYS A CA 1
ATOM 810 C C . LYS A 1 105 ? 7.845 3.171 6.688 1.00 91.12 105 LYS A C 1
ATOM 812 O O . LYS A 1 105 ? 8.809 3.435 7.400 1.00 91.12 105 LYS A O 1
ATOM 817 N N . GLY A 1 106 ? 7.080 2.099 6.892 1.00 85.81 106 GLY A N 1
ATOM 818 C CA . GLY A 1 106 ? 7.341 1.117 7.940 1.00 85.81 106 GLY A CA 1
ATOM 819 C C . GLY A 1 106 ? 8.649 0.350 7.729 1.00 85.81 106 GLY A C 1
ATOM 820 O O . GLY A 1 106 ? 9.151 0.233 6.610 1.00 85.81 106 GLY A O 1
ATOM 821 N N . ASN A 1 107 ? 9.175 -0.217 8.819 1.00 87.06 107 ASN A N 1
ATOM 822 C CA . ASN A 1 107 ? 10.416 -1.001 8.821 1.00 87.06 107 ASN A CA 1
ATOM 823 C C . ASN A 1 107 ? 10.277 -2.419 8.254 1.00 87.06 107 ASN A C 1
ATOM 825 O O . ASN A 1 107 ? 11.302 -3.045 7.981 1.00 87.06 107 ASN A O 1
ATOM 829 N N . ASN A 1 108 ? 9.064 -2.864 7.941 1.00 92.12 108 ASN A N 1
ATOM 830 C CA . ASN A 1 108 ? 8.813 -4.138 7.276 1.00 92.12 108 ASN A CA 1
ATOM 831 C C . ASN A 1 108 ? 8.228 -3.904 5.880 1.00 92.12 108 ASN A C 1
ATOM 833 O O . ASN A 1 108 ? 7.591 -2.878 5.630 1.00 92.12 108 ASN A O 1
ATOM 837 N N . LEU A 1 109 ? 8.492 -4.831 4.961 1.00 95.94 109 LEU A N 1
ATOM 838 C CA . LEU A 1 109 ? 7.789 -4.883 3.682 1.00 95.94 109 LEU A CA 1
ATOM 839 C C . LEU A 1 109 ? 6.383 -5.457 3.914 1.00 95.94 109 LEU A C 1
ATOM 841 O O . LEU A 1 109 ? 6.222 -6.287 4.812 1.00 95.94 109 LEU A O 1
ATOM 845 N N . PRO A 1 110 ? 5.373 -5.032 3.140 1.00 97.06 110 PRO A N 1
ATOM 846 C CA . PRO A 1 110 ? 4.057 -5.642 3.221 1.00 97.06 110 PRO A CA 1
ATOM 847 C C . PRO A 1 110 ? 4.115 -7.101 2.762 1.00 97.06 110 PRO A C 1
ATOM 849 O O . PRO A 1 110 ? 4.790 -7.427 1.784 1.00 97.06 110 PRO A O 1
ATOM 852 N N . SER A 1 111 ? 3.376 -7.972 3.443 1.00 97.75 111 SER A N 1
ATOM 853 C CA . SER A 1 111 ? 3.262 -9.375 3.046 1.00 97.75 111 SER A CA 1
ATOM 854 C C . SER A 1 111 ? 2.310 -9.507 1.861 1.00 97.75 111 SER A C 1
ATOM 856 O O . SER A 1 111 ? 1.218 -8.936 1.856 1.00 97.75 111 SER A O 1
ATOM 858 N N . ILE A 1 112 ? 2.707 -10.269 0.848 1.00 98.44 112 ILE A N 1
ATOM 859 C CA . ILE A 1 112 ? 1.868 -10.530 -0.323 1.00 98.44 112 ILE A CA 1
ATOM 860 C C . ILE A 1 112 ? 1.154 -11.862 -0.102 1.00 98.44 112 ILE A C 1
ATOM 862 O O . ILE A 1 112 ? 1.806 -12.870 0.153 1.00 98.44 112 ILE A O 1
ATOM 866 N N . GLY A 1 113 ? -0.174 -11.861 -0.173 1.00 98.12 113 GLY A N 1
ATOM 867 C CA . GLY A 1 113 ? -1.004 -13.061 -0.127 1.00 98.12 113 GLY A CA 1
ATOM 868 C C . GLY A 1 113 ? -1.522 -13.404 -1.519 1.00 98.12 113 GLY A C 1
ATOM 869 O O . GLY A 1 113 ? -2.102 -12.548 -2.181 1.00 98.12 113 GLY A O 1
ATOM 870 N N . ILE A 1 114 ? -1.350 -14.646 -1.958 1.00 98.00 114 ILE A N 1
ATOM 871 C CA . ILE A 1 114 ? -1.878 -15.167 -3.228 1.00 98.00 114 ILE A CA 1
ATOM 872 C C . ILE A 1 114 ? -2.891 -16.286 -2.960 1.00 98.00 114 ILE A C 1
ATOM 874 O O . ILE A 1 114 ? -2.823 -16.907 -1.895 1.00 98.00 114 ILE A O 1
ATOM 878 N N . PRO A 1 115 ? -3.833 -16.566 -3.879 1.00 97.31 115 PRO A N 1
ATOM 879 C CA . PRO A 1 115 ? -4.798 -17.640 -3.683 1.00 97.31 115 PRO A CA 1
ATOM 880 C C . PRO A 1 115 ? -4.093 -18.992 -3.539 1.00 97.31 115 PRO A C 1
ATOM 882 O O . PRO A 1 115 ? -3.229 -19.341 -4.343 1.00 97.31 115 PRO A O 1
ATOM 885 N N . GLY A 1 116 ? -4.481 -19.754 -2.523 1.00 93.75 116 GLY A N 1
ATOM 886 C CA . GLY A 1 116 ? -4.008 -21.102 -2.239 1.00 93.75 116 GLY A CA 1
ATOM 887 C C . GLY A 1 116 ? -5.146 -21.994 -1.745 1.00 93.75 116 GLY A C 1
ATOM 888 O O . GLY A 1 116 ? -6.320 -21.617 -1.762 1.00 93.75 116 GLY A O 1
ATOM 889 N N . GLU A 1 117 ? -4.808 -23.205 -1.310 1.00 90.50 117 GLU A N 1
ATOM 890 C CA . GLU A 1 117 ? -5.801 -24.133 -0.771 1.00 90.50 117 GLU A CA 1
ATOM 891 C C . GLU A 1 117 ? -6.375 -23.587 0.548 1.00 90.50 117 GLU A C 1
ATOM 893 O O . GLU A 1 117 ? -5.642 -23.329 1.501 1.00 90.50 117 GLU A O 1
ATOM 898 N N . GLY A 1 118 ? -7.691 -23.367 0.594 1.00 86.19 118 GLY A N 1
ATOM 899 C CA . GLY A 1 118 ? -8.386 -22.893 1.795 1.00 86.19 118 GLY A CA 1
ATOM 900 C C . GLY A 1 118 ? -8.242 -21.398 2.117 1.00 86.19 118 GLY A C 1
ATOM 901 O O . GLY A 1 118 ? -8.723 -20.976 3.166 1.00 86.19 118 GLY A O 1
ATOM 902 N N . GLY A 1 119 ? -7.629 -20.582 1.250 1.00 93.31 119 GLY A N 1
ATOM 903 C CA . GLY A 1 119 ? -7.520 -19.136 1.474 1.00 93.31 119 GLY A CA 1
ATOM 904 C C . GLY A 1 119 ? -6.318 -18.496 0.789 1.00 93.31 119 GLY A C 1
ATOM 905 O O . GLY A 1 119 ? -5.959 -18.864 -0.325 1.00 93.31 119 GLY A O 1
ATOM 906 N N . PHE A 1 120 ? -5.703 -17.517 1.453 1.00 96.56 120 PHE A N 1
ATOM 907 C CA . PHE A 1 120 ? -4.476 -16.879 0.978 1.00 96.56 120 PHE A CA 1
ATOM 908 C C . PHE A 1 120 ? -3.246 -17.539 1.600 1.00 96.56 120 PHE A C 1
ATOM 910 O O . PHE A 1 120 ? -3.207 -17.775 2.806 1.00 96.56 120 PHE A O 1
ATOM 917 N N . VAL A 1 121 ? -2.221 -17.772 0.786 1.00 97.06 121 VAL A N 1
ATOM 918 C CA . VAL A 1 121 ? -0.883 -18.178 1.231 1.00 97.06 121 VAL A CA 1
ATOM 919 C C . VAL A 1 121 ? 0.109 -17.058 0.954 1.00 97.06 121 VAL A C 1
ATOM 921 O O . VAL A 1 121 ? -0.065 -16.287 0.009 1.00 97.06 121 VAL A O 1
ATOM 924 N N . GLN A 1 122 ? 1.146 -16.946 1.782 1.00 97.12 122 GLN A N 1
ATOM 925 C CA . GLN A 1 122 ? 2.173 -15.933 1.574 1.00 97.12 122 GLN A CA 1
ATOM 926 C C . GLN A 1 122 ? 2.983 -16.246 0.314 1.00 97.12 122 GLN A C 1
ATOM 928 O O . GLN A 1 122 ? 3.502 -17.349 0.152 1.00 97.12 122 GLN A O 1
ATOM 933 N N . ASP A 1 123 ? 3.128 -15.251 -0.552 1.00 96.38 123 ASP A N 1
ATOM 934 C CA . ASP A 1 123 ? 4.037 -15.314 -1.682 1.00 96.38 123 ASP A CA 1
ATOM 935 C C . ASP A 1 123 ? 5.476 -15.040 -1.226 1.00 96.38 123 ASP A C 1
ATOM 937 O O . ASP A 1 123 ? 5.787 -13.996 -0.646 1.00 96.38 123 ASP A O 1
ATOM 941 N N . LEU A 1 124 ? 6.355 -16.000 -1.508 1.00 95.19 124 LEU A N 1
ATOM 942 C CA . LEU A 1 124 ? 7.780 -15.969 -1.178 1.00 95.19 124 LEU A CA 1
ATOM 943 C C . LEU A 1 124 ? 8.664 -15.809 -2.424 1.00 95.19 124 LEU A C 1
ATOM 945 O O . LEU A 1 124 ? 9.884 -15.921 -2.329 1.00 95.19 124 LEU A O 1
ATOM 949 N N . SER A 1 125 ? 8.074 -15.539 -3.594 1.00 93.44 125 SER A N 1
ATOM 950 C CA . SER A 1 125 ? 8.798 -15.382 -4.862 1.00 93.44 125 SER A CA 1
ATOM 951 C C . SER A 1 125 ? 9.779 -14.204 -4.868 1.00 93.44 125 SER A C 1
ATOM 953 O O . SER A 1 125 ? 10.734 -14.194 -5.646 1.00 93.44 125 SER A O 1
ATOM 955 N N . GLY A 1 126 ? 9.533 -13.182 -4.038 1.00 92.81 126 GLY A N 1
ATOM 956 C CA . GLY A 1 126 ? 10.274 -11.917 -4.052 1.00 92.81 126 GLY A CA 1
ATOM 957 C C . GLY A 1 126 ? 10.016 -11.060 -5.299 1.00 92.81 126 GLY A C 1
ATOM 958 O O . GLY A 1 126 ? 10.676 -10.034 -5.492 1.00 92.81 126 GLY A O 1
ATOM 959 N N . GLN A 1 127 ? 9.062 -11.452 -6.148 1.00 94.19 127 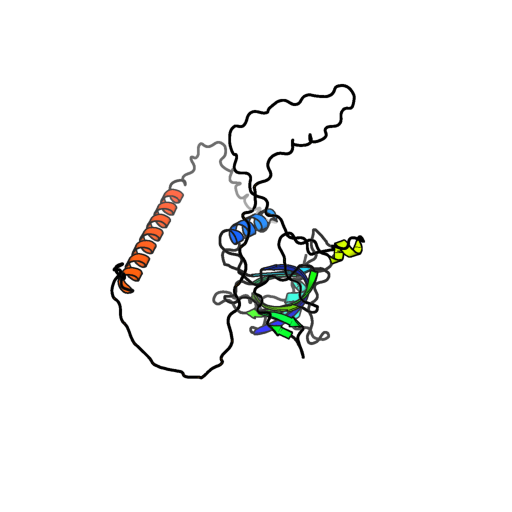GLN A N 1
ATOM 960 C CA . GLN A 1 127 ? 8.747 -10.766 -7.395 1.00 94.19 127 GLN A CA 1
ATOM 961 C C . GLN A 1 127 ? 7.685 -9.684 -7.194 1.00 94.19 127 GLN A C 1
ATOM 963 O O . GLN A 1 127 ? 6.718 -9.847 -6.455 1.00 94.19 127 GLN A O 1
ATOM 968 N N . GLU A 1 128 ? 7.855 -8.555 -7.882 1.00 95.31 128 GLU A N 1
ATOM 969 C CA . GLU A 1 128 ? 6.857 -7.486 -7.862 1.00 95.31 128 GLU A CA 1
ATOM 970 C C . GLU A 1 128 ? 5.597 -7.909 -8.621 1.00 95.31 128 GLU A C 1
ATOM 972 O O . GLU A 1 128 ? 5.677 -8.514 -9.690 1.00 95.31 128 GLU A O 1
ATOM 977 N N . LEU A 1 129 ? 4.428 -7.545 -8.099 1.00 96.12 129 LEU A N 1
ATOM 978 C CA . LEU A 1 129 ? 3.144 -7.857 -8.722 1.00 96.12 129 LEU A CA 1
ATOM 979 C C . LEU A 1 129 ? 2.956 -7.111 -10.054 1.00 96.12 129 LEU A C 1
ATOM 981 O O . LEU A 1 129 ? 3.334 -5.946 -10.209 1.00 96.12 129 LEU A O 1
ATOM 985 N N . ALA A 1 130 ? 2.339 -7.784 -11.025 1.00 94.12 130 ALA A N 1
ATOM 986 C CA . ALA A 1 130 ? 1.993 -7.190 -12.310 1.00 94.12 130 ALA A CA 1
ATOM 987 C C . ALA A 1 130 ? 0.860 -6.159 -12.182 1.00 94.12 130 ALA A C 1
ATOM 989 O O . ALA A 1 130 ? 0.020 -6.202 -11.282 1.00 94.12 130 ALA A O 1
ATOM 990 N N . ARG A 1 131 ? 0.803 -5.236 -13.146 1.00 93.62 131 ARG A N 1
ATOM 991 C CA . ARG A 1 131 ? -0.297 -4.271 -13.252 1.00 93.62 131 ARG A CA 1
ATOM 992 C C . ARG A 1 131 ? -1.600 -4.953 -13.675 1.00 93.62 131 ARG A C 1
ATOM 994 O O . ARG A 1 131 ? -1.594 -5.980 -14.349 1.00 93.62 131 ARG A O 1
ATOM 1001 N N . GLY A 1 132 ? -2.718 -4.328 -13.324 1.00 93.31 132 GLY A N 1
ATOM 1002 C CA . GLY A 1 132 ? -4.066 -4.776 -13.661 1.00 93.31 132 GLY A CA 1
ATOM 1003 C C . GLY A 1 132 ? -4.576 -5.929 -12.800 1.00 93.31 132 GLY A C 1
ATOM 1004 O O . GLY A 1 132 ? -5.672 -6.415 -13.071 1.00 93.31 132 GLY A O 1
ATOM 1005 N N . LEU A 1 133 ? -3.811 -6.359 -11.789 1.00 96.00 133 LEU A N 1
ATOM 1006 C CA . LEU A 1 133 ? -4.257 -7.391 -10.863 1.00 96.00 133 LEU A CA 1
ATOM 1007 C C . LEU A 1 133 ? -5.404 -6.892 -9.980 1.00 96.00 133 LEU A C 1
ATOM 1009 O O . LEU A 1 133 ? -5.338 -5.770 -9.482 1.00 96.00 133 LEU A O 1
ATOM 1013 N N . ASP A 1 134 ? -6.435 -7.708 -9.775 1.00 96.94 134 ASP A N 1
ATOM 1014 C CA . ASP A 1 134 ? -7.412 -7.489 -8.703 1.00 96.94 134 ASP A CA 1
ATOM 1015 C C . ASP A 1 134 ? -6.749 -7.731 -7.350 1.00 96.94 134 ASP A C 1
ATOM 1017 O O . ASP A 1 134 ? -6.336 -8.853 -7.051 1.00 96.94 134 ASP A O 1
ATOM 1021 N N . VAL A 1 135 ? -6.632 -6.683 -6.539 1.00 98.12 135 VAL A N 1
ATOM 1022 C CA . VAL A 1 135 ? -5.990 -6.779 -5.232 1.00 98.12 135 VAL A CA 1
ATOM 1023 C C . VAL A 1 135 ? -6.804 -6.094 -4.148 1.00 98.12 135 VAL A C 1
ATOM 1025 O O . VAL A 1 135 ? -7.495 -5.104 -4.391 1.00 98.12 135 VAL A O 1
ATOM 1028 N N . THR A 1 136 ? -6.648 -6.595 -2.930 1.00 98.31 136 THR A N 1
ATOM 1029 C CA . THR A 1 136 ? -7.109 -5.959 -1.700 1.00 98.31 136 THR A CA 1
ATOM 1030 C C . THR A 1 136 ? -5.888 -5.499 -0.910 1.00 98.31 136 THR A C 1
ATOM 1032 O O . THR A 1 136 ? -5.037 -6.307 -0.537 1.00 98.31 136 THR A O 1
ATOM 1035 N N . LEU A 1 137 ? -5.782 -4.196 -0.665 1.00 98.50 137 LEU A N 1
ATOM 1036 C CA . LEU A 1 137 ? -4.780 -3.629 0.232 1.00 98.50 137 LEU A CA 1
ATOM 1037 C C . LEU A 1 137 ? -5.314 -3.698 1.663 1.00 98.50 137 LEU A C 1
ATOM 1039 O O . LEU A 1 137 ? -6.432 -3.251 1.920 1.00 98.50 137 LEU A O 1
ATOM 1043 N N . VAL A 1 138 ? -4.512 -4.228 2.583 1.00 98.25 138 VAL A N 1
ATOM 1044 C CA . VAL A 1 138 ? -4.810 -4.266 4.019 1.00 98.25 138 VAL A CA 1
ATOM 1045 C C . VAL A 1 138 ? -3.986 -3.187 4.703 1.00 98.25 138 VAL A C 1
ATOM 1047 O O . VAL A 1 138 ? -2.752 -3.194 4.653 1.00 98.25 138 VAL A O 1
ATOM 1050 N N . LEU A 1 139 ? -4.687 -2.235 5.303 1.00 98.00 139 LEU A N 1
ATOM 1051 C CA . LEU A 1 139 ? -4.126 -1.051 5.928 1.00 98.00 139 LEU A CA 1
ATOM 1052 C C . LEU A 1 139 ? -4.293 -1.155 7.437 1.00 98.00 139 LEU A C 1
ATOM 1054 O O . LEU A 1 139 ? -5.361 -1.531 7.905 1.00 98.00 139 LEU A O 1
ATOM 1058 N N . GLU A 1 140 ? -3.268 -0.779 8.187 1.00 97.19 140 GLU A N 1
ATOM 1059 C CA . GLU A 1 140 ? -3.326 -0.696 9.646 1.00 97.19 140 GLU A CA 1
ATOM 1060 C C . GLU A 1 140 ? -3.098 0.746 10.098 1.00 97.19 140 GLU A C 1
ATOM 1062 O O . GLU A 1 140 ? -2.200 1.440 9.603 1.00 97.19 140 GLU A O 1
ATOM 1067 N N . VAL A 1 141 ? -3.918 1.200 11.041 1.00 96.75 141 VAL A N 1
ATOM 1068 C CA . VAL A 1 141 ? -3.758 2.503 11.684 1.00 96.75 141 VAL A CA 1
ATOM 1069 C C . VAL A 1 141 ? -2.643 2.424 12.719 1.00 96.75 141 VAL A C 1
ATOM 1071 O O . VAL A 1 141 ? -2.693 1.612 13.638 1.00 96.75 141 VAL A O 1
ATOM 1074 N N . TYR A 1 142 ? -1.663 3.320 12.630 1.00 94.81 142 TYR A N 1
ATOM 1075 C CA . TYR A 1 142 ? -0.566 3.387 13.593 1.00 94.81 142 TYR A CA 1
ATOM 1076 C C . TYR A 1 142 ? -0.307 4.820 14.055 1.00 94.81 142 TYR A C 1
ATOM 1078 O O . TYR A 1 142 ? -0.503 5.783 13.309 1.00 94.81 142 TYR A O 1
ATOM 1086 N N . LYS A 1 143 ? 0.203 4.975 15.278 1.00 93.81 143 LYS A N 1
ATOM 1087 C CA . LYS A 1 143 ? 0.699 6.259 15.777 1.00 93.81 143 LYS A CA 1
ATOM 1088 C C . LYS A 1 143 ? 2.209 6.340 15.611 1.00 93.81 143 LYS A C 1
ATOM 1090 O O . LYS A 1 143 ? 2.956 5.522 16.144 1.00 93.81 143 LYS A O 1
ATOM 1095 N N . ALA A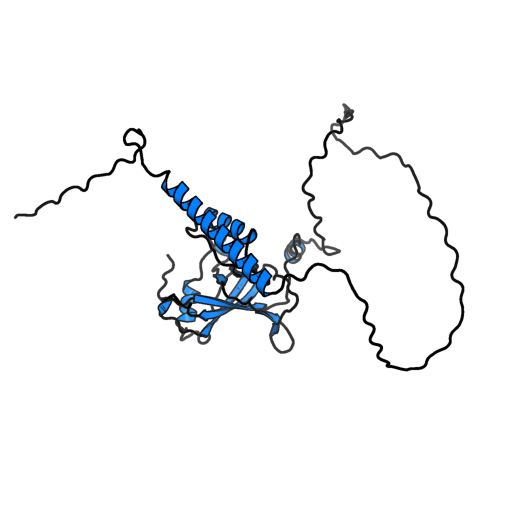 1 144 ? 2.677 7.336 14.862 1.00 88.88 144 ALA A N 1
ATOM 1096 C CA . ALA A 1 144 ? 4.102 7.639 14.836 1.00 88.88 144 ALA A CA 1
ATOM 1097 C C . ALA A 1 144 ? 4.503 8.294 16.167 1.00 88.88 144 ALA A C 1
ATOM 1099 O O . ALA A 1 144 ? 3.775 9.136 16.686 1.00 88.88 144 ALA A O 1
ATOM 1100 N N . ARG A 1 145 ? 5.672 7.913 16.699 1.00 85.50 145 ARG A N 1
ATOM 1101 C CA . ARG A 1 145 ? 6.141 8.262 18.054 1.00 85.50 145 ARG A CA 1
ATOM 1102 C C . ARG A 1 145 ? 6.007 9.749 18.409 1.00 85.50 145 ARG A C 1
ATOM 1104 O O . ARG A 1 145 ? 5.619 10.059 19.527 1.00 85.50 145 ARG A O 1
ATOM 1111 N N . ASP A 1 146 ? 6.274 10.632 17.448 1.00 87.00 146 ASP A N 1
ATOM 1112 C CA . ASP A 1 146 ? 6.314 12.088 17.647 1.00 87.00 146 ASP A CA 1
ATOM 1113 C C . ASP A 1 146 ? 5.253 12.828 16.808 1.00 87.00 146 ASP A C 1
ATOM 1115 O O . ASP A 1 146 ? 5.464 13.961 16.375 1.00 87.00 146 ASP A O 1
ATOM 1119 N N . GLN A 1 147 ? 4.129 12.174 16.498 1.00 88.94 147 GLN A N 1
ATOM 1120 C CA . GLN A 1 147 ? 3.034 12.769 15.726 1.00 88.94 147 GLN A CA 1
ATOM 1121 C C . GLN A 1 147 ? 1.704 12.598 16.459 1.00 88.94 147 GLN A C 1
ATOM 1123 O O . GLN A 1 147 ? 1.371 11.509 16.926 1.00 88.94 147 GLN A O 1
ATOM 1128 N N . GLU A 1 148 ? 0.911 13.670 16.515 1.00 90.81 148 GLU A N 1
ATOM 1129 C CA . GLU A 1 148 ? -0.455 13.596 17.048 1.00 90.81 148 GLU A CA 1
ATOM 1130 C C . GLU A 1 148 ? -1.377 12.822 16.097 1.00 90.81 148 GLU A C 1
ATOM 1132 O O . GLU A 1 148 ? -2.216 12.026 16.510 1.00 90.81 148 GLU A O 1
ATOM 1137 N N . ASN A 1 149 ? -1.185 13.011 14.794 1.00 94.19 149 ASN A N 1
ATOM 1138 C CA . ASN A 1 149 ? -1.988 12.345 13.781 1.00 94.19 149 ASN A CA 1
ATOM 1139 C C . ASN A 1 149 ? -1.566 10.885 13.615 1.00 94.19 149 ASN A C 1
ATOM 1141 O O . ASN A 1 149 ? -0.373 10.573 13.541 1.00 94.19 149 ASN A O 1
ATOM 1145 N N . ARG A 1 150 ? -2.556 10.002 13.472 1.00 95.19 150 ARG A N 1
ATOM 1146 C CA . ARG A 1 150 ? -2.318 8.605 13.126 1.00 95.19 150 ARG A CA 1
ATOM 1147 C C . ARG A 1 150 ? -2.092 8.487 11.621 1.00 95.19 150 ARG A C 1
ATOM 1149 O O . ARG A 1 150 ? -2.643 9.240 10.815 1.00 95.19 150 ARG A O 1
ATOM 1156 N N . GLY A 1 151 ? -1.219 7.561 11.255 1.00 93.44 151 GLY A N 1
ATOM 1157 C CA . GLY A 1 151 ? -0.924 7.191 9.881 1.00 93.44 151 GLY A CA 1
ATOM 1158 C C . GLY A 1 151 ? -1.607 5.885 9.498 1.00 93.44 151 GLY A C 1
ATOM 1159 O O . GLY A 1 151 ? -2.076 5.138 10.351 1.00 93.44 151 GLY A O 1
ATOM 1160 N N . LEU A 1 152 ? -1.612 5.605 8.197 1.00 95.69 152 LEU A N 1
ATOM 1161 C CA . LEU A 1 152 ? -1.974 4.302 7.648 1.00 95.69 152 LEU A CA 1
ATOM 1162 C C . LEU A 1 152 ? -0.705 3.630 7.137 1.00 95.69 152 LEU A C 1
ATOM 1164 O O . LEU A 1 152 ? 0.065 4.244 6.393 1.00 95.69 152 LEU A O 1
ATOM 1168 N N . GLY A 1 153 ? -0.481 2.390 7.552 1.00 95.75 153 GLY A N 1
ATOM 1169 C CA . GLY A 1 153 ? 0.584 1.531 7.056 1.00 95.75 153 GLY A CA 1
ATOM 1170 C C . GLY A 1 153 ? 0.001 0.441 6.169 1.00 95.75 153 GLY A C 1
ATOM 1171 O O . GLY A 1 153 ? -1.012 -0.156 6.511 1.00 95.75 153 GLY A O 1
ATOM 1172 N N . LEU A 1 154 ? 0.639 0.165 5.033 1.00 97.69 154 LEU A N 1
ATOM 1173 C CA . LEU A 1 154 ? 0.308 -1.012 4.231 1.00 97.69 154 LEU A CA 1
ATOM 1174 C C . LEU A 1 154 ? 0.947 -2.243 4.880 1.00 97.69 154 LEU A C 1
ATOM 1176 O O . LEU A 1 154 ? 2.177 -2.310 4.945 1.00 97.69 154 LEU A O 1
ATOM 1180 N N . THR A 1 155 ? 0.131 -3.194 5.338 1.00 97.19 155 THR A N 1
ATOM 1181 C CA . THR A 1 155 ? 0.611 -4.420 5.998 1.00 97.19 155 THR A CA 1
ATOM 1182 C C . THR A 1 155 ? 0.555 -5.625 5.074 1.00 97.19 155 THR A C 1
ATOM 1184 O O . THR A 1 155 ? 1.508 -6.401 5.038 1.00 97.19 155 THR A O 1
ATOM 1187 N N . HIS A 1 156 ? -0.523 -5.760 4.294 1.00 98.00 156 HIS A N 1
ATOM 1188 C CA . HIS A 1 156 ? -0.691 -6.862 3.350 1.00 98.00 156 HIS A CA 1
ATOM 1189 C C . HIS A 1 156 ? -1.247 -6.397 2.006 1.00 98.00 156 HIS A C 1
ATOM 1191 O O . HIS A 1 156 ? -1.981 -5.411 1.914 1.00 98.00 156 HIS A O 1
ATOM 1197 N N . VAL A 1 157 ? -0.923 -7.157 0.963 1.00 98.25 157 VAL A N 1
ATOM 1198 C CA . VAL A 1 157 ? -1.545 -7.062 -0.360 1.00 98.25 157 VAL A CA 1
ATOM 1199 C C . VAL A 1 157 ? -2.048 -8.443 -0.742 1.00 98.25 157 VAL A C 1
ATOM 1201 O O . VAL A 1 157 ? -1.251 -9.356 -0.930 1.00 98.25 157 VAL A O 1
ATOM 1204 N N . LEU A 1 158 ? -3.363 -8.602 -0.842 1.00 98.31 158 LEU A N 1
ATOM 1205 C CA . LEU A 1 158 ? -4.008 -9.867 -1.182 1.00 98.31 158 LEU A CA 1
ATOM 1206 C C . LEU A 1 158 ? -4.392 -9.857 -2.661 1.00 98.31 158 LEU A C 1
ATOM 1208 O O . LEU A 1 158 ? -5.090 -8.947 -3.102 1.00 98.31 158 LEU A O 1
ATOM 1212 N N . VAL A 1 159 ? -3.940 -10.842 -3.433 1.00 98.12 159 VAL A N 1
ATOM 1213 C CA . VAL A 1 159 ? -4.237 -10.971 -4.864 1.00 98.12 159 VAL A CA 1
ATOM 1214 C C . VAL A 1 159 ? -5.488 -11.821 -5.043 1.00 98.12 159 VAL A C 1
ATOM 1216 O O . VAL A 1 159 ? -5.472 -13.013 -4.772 1.00 98.12 159 VAL A O 1
ATOM 1219 N N . ASN A 1 160 ? -6.578 -11.229 -5.518 1.00 96.69 160 ASN A N 1
ATOM 1220 C CA . ASN A 1 160 ? -7.891 -11.882 -5.593 1.00 96.69 160 ASN A CA 1
ATOM 1221 C C . ASN A 1 160 ? -8.076 -12.755 -6.853 1.00 96.69 160 ASN A C 1
ATOM 1223 O O . ASN A 1 160 ? -9.176 -13.231 -7.128 1.00 96.69 160 ASN A O 1
ATOM 1227 N N . GLU A 1 161 ? -7.023 -12.936 -7.646 1.00 94.94 161 GLU A N 1
ATOM 1228 C CA . GLU A 1 161 ? -7.011 -13.714 -8.885 1.00 94.94 161 GLU A CA 1
ATOM 1229 C C . GLU A 1 161 ? -5.678 -14.460 -9.051 1.00 94.94 161 GLU A C 1
ATOM 1231 O O . GLU A 1 161 ? -4.803 -14.386 -8.188 1.00 94.94 161 GLU A O 1
ATOM 1236 N N . ALA A 1 162 ? -5.509 -15.189 -10.158 1.00 94.50 162 ALA A N 1
ATOM 1237 C CA . ALA A 1 162 ? -4.254 -15.880 -10.440 1.00 94.50 162 ALA A CA 1
ATOM 1238 C C . ALA A 1 162 ? -3.074 -14.880 -10.445 1.00 94.50 162 ALA A C 1
ATOM 1240 O O . ALA A 1 162 ? -3.131 -13.875 -11.169 1.00 94.50 162 ALA A O 1
ATOM 1241 N N . PRO A 1 163 ? -2.010 -15.127 -9.656 1.00 94.44 163 PRO A N 1
ATOM 1242 C CA . PRO A 1 163 ? -0.924 -14.173 -9.513 1.00 94.44 163 PRO A CA 1
ATOM 1243 C C . PRO A 1 163 ? -0.169 -14.006 -10.829 1.00 94.44 163 PRO A C 1
ATOM 1245 O O . PRO A 1 163 ? 0.086 -14.958 -11.567 1.00 94.44 163 PRO A O 1
ATOM 1248 N N . ARG A 1 164 ? 0.197 -12.759 -11.119 1.00 94.31 164 ARG A N 1
ATOM 1249 C CA . ARG A 1 164 ? 1.035 -12.378 -12.257 1.00 94.31 164 ARG A CA 1
ATOM 1250 C C . ARG A 1 164 ? 2.123 -11.444 -11.759 1.00 94.31 164 ARG A C 1
ATOM 1252 O O . ARG A 1 164 ? 1.866 -10.588 -10.915 1.00 94.31 164 ARG A O 1
ATOM 1259 N N . TYR A 1 165 ? 3.315 -11.557 -12.326 1.00 93.75 165 TYR A N 1
ATOM 1260 C CA . TYR A 1 165 ? 4.475 -10.802 -11.864 1.00 93.75 165 TYR A CA 1
ATOM 1261 C C . TYR A 1 165 ? 4.979 -9.830 -12.918 1.00 93.75 165 TYR A C 1
ATOM 1263 O O . TYR A 1 165 ? 4.903 -10.072 -14.125 1.00 93.75 165 TYR A O 1
ATOM 1271 N N . TYR A 1 166 ? 5.479 -8.692 -12.449 1.00 89.56 166 TYR A N 1
ATOM 1272 C CA . TYR A 1 166 ? 6.079 -7.681 -13.292 1.00 89.56 166 TYR A CA 1
ATOM 1273 C C . TYR A 1 166 ? 7.356 -8.232 -13.928 1.00 89.56 166 TYR A C 1
ATOM 1275 O O . TYR A 1 166 ? 8.352 -8.482 -13.251 1.00 89.56 166 TYR A O 1
ATOM 1283 N N . THR A 1 167 ? 7.334 -8.351 -15.253 1.00 82.00 167 THR A N 1
ATOM 1284 C CA . THR A 1 167 ? 8.511 -8.702 -16.047 1.00 82.00 167 THR A CA 1
ATOM 1285 C C . THR A 1 167 ? 8.937 -7.479 -16.865 1.00 82.00 167 THR A C 1
ATOM 1287 O O . THR A 1 167 ? 8.138 -6.980 -17.669 1.00 82.00 167 THR A O 1
ATOM 1290 N N . PRO A 1 168 ? 10.163 -6.952 -16.682 1.00 72.75 168 PRO A N 1
ATOM 1291 C CA . PRO A 1 168 ? 10.661 -5.822 -17.463 1.00 72.75 168 PRO A CA 1
ATOM 1292 C C . PRO A 1 168 ? 10.594 -6.114 -18.967 1.00 72.75 168 PRO A C 1
ATOM 1294 O O . PRO A 1 168 ? 11.078 -7.146 -19.419 1.00 72.75 168 PRO A O 1
ATOM 1297 N N . GLY A 1 169 ? 9.983 -5.214 -19.740 1.00 66.00 169 GLY A N 1
ATOM 1298 C CA . GLY A 1 169 ? 9.861 -5.359 -21.197 1.00 66.00 169 GLY A CA 1
ATOM 1299 C C . GLY A 1 169 ? 8.877 -6.436 -21.674 1.00 66.00 169 GLY A C 1
ATOM 1300 O O . GLY A 1 169 ? 8.811 -6.689 -22.873 1.00 66.00 169 GLY A O 1
ATOM 1301 N N . SER A 1 170 ? 8.094 -7.044 -20.776 1.00 62.84 170 SER A N 1
ATOM 1302 C CA . SER A 1 170 ? 6.993 -7.924 -21.180 1.00 62.84 170 SER A CA 1
ATOM 1303 C C . SER A 1 170 ? 5.808 -7.118 -21.720 1.00 62.84 170 SER A C 1
ATOM 1305 O O . SER A 1 170 ? 5.462 -6.053 -21.199 1.00 62.84 170 SER A O 1
ATOM 1307 N N . VAL A 1 171 ? 5.190 -7.624 -22.786 1.00 66.12 171 VAL A N 1
ATOM 1308 C CA . VAL A 1 171 ? 3.929 -7.101 -23.320 1.00 66.12 171 VAL A CA 1
ATOM 1309 C C . VAL A 1 171 ? 2.783 -7.861 -22.658 1.00 66.12 171 VAL A C 1
ATOM 1311 O O . VAL A 1 171 ? 2.869 -9.073 -22.484 1.00 66.12 171 VAL A O 1
ATOM 1314 N N . ASP A 1 172 ? 1.708 -7.161 -22.295 1.00 71.44 172 ASP A N 1
ATOM 1315 C CA . ASP A 1 172 ? 0.514 -7.793 -21.731 1.00 71.44 172 ASP A CA 1
ATOM 1316 C C . ASP A 1 172 ? -0.139 -8.722 -22.769 1.00 71.44 172 ASP A C 1
ATOM 1318 O O . ASP A 1 172 ? -0.791 -8.276 -23.718 1.00 71.44 172 ASP A O 1
ATOM 1322 N N . GLU A 1 173 ? 0.036 -10.032 -22.588 1.00 71.81 173 GLU A N 1
ATOM 1323 C CA . GLU A 1 173 ? -0.492 -11.050 -23.496 1.00 71.81 173 GLU A CA 1
ATOM 1324 C C . GLU A 1 173 ? -2.017 -11.011 -23.610 1.00 71.81 173 GLU A C 1
ATOM 1326 O O . GLU A 1 173 ? -2.558 -11.380 -24.651 1.00 71.81 173 GLU A O 1
ATOM 1331 N N . SER A 1 174 ? -2.728 -10.542 -22.579 1.00 70.62 174 SER A N 1
ATOM 1332 C CA . SER A 1 174 ? -4.185 -10.406 -22.642 1.00 70.62 174 SER A CA 1
ATOM 1333 C C . SER A 1 174 ? -4.598 -9.315 -23.633 1.00 70.62 174 SER A C 1
ATOM 1335 O O . SER A 1 174 ? -5.530 -9.508 -24.415 1.00 70.62 174 SER A O 1
ATOM 1337 N N . GLN A 1 175 ? -3.843 -8.213 -23.692 1.00 76.00 175 GLN A N 1
ATOM 1338 C CA . GLN A 1 175 ? -4.056 -7.153 -24.677 1.00 76.00 175 GLN A CA 1
ATOM 1339 C C . GLN A 1 175 ? -3.651 -7.579 -26.088 1.00 76.00 175 GLN A C 1
ATOM 1341 O O . GLN A 1 175 ? -4.301 -7.177 -27.053 1.00 76.00 175 GLN A O 1
ATOM 1346 N N . LEU A 1 176 ? -2.607 -8.401 -26.224 1.00 82.56 176 LEU A N 1
ATOM 1347 C CA . LEU A 1 176 ? -2.230 -8.984 -27.512 1.00 82.56 176 LEU A CA 1
ATOM 1348 C C . LEU A 1 176 ? -3.312 -9.939 -28.024 1.00 82.56 176 LEU A C 1
ATOM 1350 O O . LEU A 1 176 ? -3.761 -9.791 -29.160 1.00 82.56 176 LEU A O 1
ATOM 1354 N N . LYS A 1 177 ? -3.814 -10.833 -27.166 1.00 83.56 177 LYS A N 1
ATOM 1355 C CA . LYS A 1 177 ? -4.904 -11.761 -27.501 1.00 83.56 177 LYS A CA 1
ATOM 1356 C C . LYS A 1 177 ? -6.191 -11.033 -27.871 1.00 83.56 177 LYS A C 1
ATOM 1358 O O . LYS A 1 177 ? -6.810 -11.388 -28.868 1.00 83.56 177 LYS A O 1
ATOM 1363 N N . ALA A 1 178 ? -6.558 -9.975 -27.143 1.00 83.31 178 ALA A N 1
ATOM 1364 C CA . ALA A 1 178 ? -7.703 -9.129 -27.491 1.00 83.31 178 ALA A CA 1
ATOM 1365 C C . ALA A 1 178 ? -7.558 -8.462 -28.875 1.00 83.31 178 ALA A C 1
ATOM 1367 O O . ALA A 1 178 ? -8.554 -8.105 -29.499 1.00 83.31 178 ALA A O 1
ATOM 1368 N N . ARG A 1 179 ? -6.324 -8.321 -29.376 1.00 86.38 179 ARG A N 1
ATOM 1369 C CA . ARG A 1 179 ? -6.000 -7.830 -30.725 1.00 86.38 179 ARG A CA 1
ATOM 1370 C C . ARG A 1 179 ? -5.761 -8.956 -31.741 1.00 86.38 179 ARG A C 1
ATOM 1372 O O . ARG A 1 179 ? -5.275 -8.685 -32.834 1.00 86.38 179 ARG A O 1
ATOM 1379 N N . GLY A 1 180 ? -6.070 -10.207 -31.394 1.00 88.00 180 GLY A N 1
ATOM 1380 C CA . GLY A 1 180 ? -5.867 -11.377 -32.253 1.00 88.00 180 GLY A CA 1
ATOM 1381 C C . GLY A 1 180 ? -4.409 -11.832 -32.386 1.00 88.00 180 GLY A C 1
ATOM 1382 O O . GLY A 1 180 ? -4.108 -12.674 -33.226 1.00 88.00 180 GLY A O 1
ATOM 1383 N N . ILE A 1 181 ? -3.493 -11.300 -31.573 1.00 85.75 181 ILE A N 1
ATOM 1384 C CA . ILE A 1 181 ? -2.069 -11.644 -31.598 1.00 85.75 181 ILE A CA 1
ATOM 1385 C C . ILE A 1 181 ? -1.805 -12.687 -30.513 1.00 85.75 181 ILE A C 1
ATOM 1387 O O . ILE A 1 181 ? -1.932 -12.411 -29.321 1.00 85.75 181 ILE A O 1
ATOM 1391 N N . THR A 1 182 ? -1.406 -13.888 -30.928 1.00 84.50 182 THR A N 1
ATOM 1392 C CA . THR A 1 182 ? -0.975 -14.955 -30.016 1.00 84.50 182 THR A CA 1
ATOM 1393 C C . THR A 1 182 ? 0.524 -15.153 -30.166 1.00 84.50 182 THR A C 1
ATOM 1395 O O . THR A 1 182 ? 1.011 -15.408 -31.265 1.00 84.50 182 THR A O 1
ATOM 1398 N N . LEU A 1 183 ? 1.263 -15.016 -29.067 1.00 79.25 183 LEU A N 1
ATOM 1399 C CA . LEU A 1 183 ? 2.694 -15.289 -29.052 1.00 79.25 183 LEU A CA 1
ATOM 1400 C C . LEU A 1 183 ? 2.911 -16.804 -28.996 1.00 79.25 183 LEU A C 1
ATOM 1402 O O . LEU A 1 183 ? 2.358 -17.476 -28.130 1.00 79.25 183 LEU A O 1
ATOM 1406 N N . ALA A 1 184 ? 3.713 -17.343 -29.916 1.00 80.25 184 ALA A N 1
ATOM 1407 C CA . ALA A 1 184 ? 4.071 -18.763 -29.906 1.00 80.25 184 ALA A CA 1
ATOM 1408 C C . ALA A 1 184 ? 4.976 -19.125 -28.712 1.00 80.25 184 ALA A C 1
ATOM 1410 O O . ALA A 1 184 ? 4.995 -20.273 -28.276 1.00 80.25 184 ALA A O 1
ATOM 1411 N N . GLN A 1 185 ? 5.727 -18.146 -28.197 1.00 74.94 185 GLN A N 1
ATOM 1412 C CA . GLN A 1 185 ? 6.602 -18.252 -27.031 1.00 74.94 185 GLN A CA 1
ATOM 1413 C C . GLN A 1 185 ? 6.644 -16.900 -26.292 1.00 74.94 185 GLN A C 1
ATOM 1415 O O . GLN A 1 185 ? 6.458 -15.865 -26.941 1.00 74.94 185 GLN A O 1
ATOM 1420 N N . PRO A 1 186 ? 6.913 -16.875 -24.972 1.00 69.81 186 PRO A N 1
ATOM 1421 C CA . PRO A 1 186 ? 7.074 -15.627 -24.227 1.00 69.81 186 PRO A CA 1
ATOM 1422 C C . PRO A 1 186 ? 8.203 -14.781 -24.829 1.00 69.81 186 PRO A C 1
ATOM 1424 O O . PRO A 1 186 ? 9.322 -15.267 -24.997 1.00 69.81 186 PRO A O 1
ATOM 1427 N N . MET A 1 187 ? 7.932 -13.513 -25.152 1.00 68.12 187 MET A N 1
ATOM 1428 C CA . MET A 1 187 ? 8.975 -12.621 -25.666 1.00 68.12 187 MET A CA 1
ATOM 1429 C C . MET A 1 187 ? 9.931 -12.224 -24.540 1.00 68.12 187 MET A C 1
ATOM 1431 O O . MET A 1 187 ? 9.507 -11.706 -23.507 1.00 68.12 187 MET A O 1
ATOM 1435 N N . GLN A 1 188 ? 11.228 -12.441 -24.752 1.00 65.81 188 GLN A N 1
ATOM 1436 C CA . GLN A 1 188 ? 12.270 -11.943 -23.861 1.00 65.81 188 GLN A CA 1
ATOM 1437 C C . GLN A 1 188 ? 12.690 -10.534 -24.275 1.00 65.81 188 GLN A C 1
ATOM 1439 O O . GLN A 1 188 ? 12.925 -10.256 -25.451 1.00 65.81 188 GLN A O 1
ATOM 1444 N N . ALA A 1 189 ? 12.801 -9.644 -23.290 1.00 68.25 189 ALA A N 1
ATOM 1445 C CA . ALA A 1 189 ? 13.357 -8.320 -23.502 1.00 68.25 189 ALA A CA 1
ATOM 1446 C C . ALA A 1 189 ? 14.840 -8.435 -23.888 1.00 68.25 189 ALA A C 1
ATOM 1448 O O . ALA A 1 189 ? 15.640 -8.998 -23.141 1.00 68.25 189 ALA A O 1
ATOM 1449 N N . VAL A 1 190 ? 15.208 -7.875 -25.039 1.00 70.88 190 VAL A N 1
ATOM 1450 C CA . VAL A 1 190 ? 16.612 -7.689 -25.418 1.00 70.88 190 VAL A CA 1
ATOM 1451 C C . VAL A 1 190 ? 17.097 -6.397 -24.753 1.00 70.88 190 VAL A C 1
ATOM 1453 O O . VAL A 1 190 ? 16.466 -5.355 -24.950 1.00 70.88 190 VAL A O 1
ATOM 1456 N N . PRO A 1 191 ? 18.166 -6.425 -23.937 1.00 66.00 191 PRO A N 1
ATOM 1457 C CA . PRO A 1 191 ? 18.672 -5.218 -23.299 1.00 66.00 191 PRO A CA 1
ATOM 1458 C C . PRO A 1 191 ? 19.177 -4.233 -24.360 1.00 66.00 191 PRO A C 1
ATOM 1460 O O . PRO A 1 191 ? 19.965 -4.596 -25.232 1.00 66.00 191 PRO A O 1
ATOM 1463 N N . SER A 1 192 ? 18.746 -2.973 -24.276 1.00 64.88 192 SER A N 1
ATOM 1464 C CA . SER A 1 192 ? 19.378 -1.896 -25.035 1.00 64.88 192 SER A CA 1
ATOM 1465 C C . SER A 1 192 ? 20.768 -1.661 -24.456 1.00 64.88 192 SER A C 1
ATOM 1467 O O . SER A 1 192 ? 20.889 -1.117 -23.360 1.00 64.88 192 SER A O 1
ATOM 1469 N N . ASN A 1 193 ? 21.817 -2.058 -25.174 1.00 62.03 193 ASN A N 1
ATOM 1470 C CA . ASN A 1 193 ? 23.153 -1.558 -24.874 1.00 62.03 193 ASN A CA 1
ATOM 1471 C C . ASN A 1 193 ? 23.143 -0.042 -25.110 1.00 62.03 193 ASN A C 1
ATOM 1473 O O . ASN A 1 193 ? 22.879 0.411 -26.225 1.00 62.03 193 ASN A O 1
ATOM 1477 N N . GLU A 1 194 ? 23.416 0.745 -24.068 1.00 48.34 194 GLU A N 1
ATOM 1478 C CA . GLU A 1 194 ? 23.822 2.137 -24.243 1.00 48.34 194 GLU A CA 1
ATOM 1479 C C . GLU A 1 194 ? 25.058 2.126 -25.148 1.00 48.34 194 GLU A C 1
ATOM 1481 O O . GLU A 1 194 ? 26.076 1.516 -24.821 1.00 48.34 194 GLU A O 1
ATOM 1486 N N . ALA A 1 195 ? 24.934 2.717 -26.336 1.00 42.97 195 ALA A N 1
ATOM 1487 C CA . ALA A 1 195 ? 26.016 2.774 -27.300 1.00 42.97 195 ALA A CA 1
ATOM 1488 C C . ALA A 1 195 ? 27.164 3.601 -26.711 1.00 42.97 195 ALA A C 1
ATOM 1490 O O . ALA A 1 195 ? 27.122 4.830 -26.690 1.00 42.97 195 ALA A O 1
ATOM 1491 N N . THR A 1 196 ? 28.208 2.925 -26.238 1.00 35.88 196 THR A N 1
ATOM 1492 C CA . THR A 1 196 ? 29.524 3.532 -26.065 1.00 35.88 196 THR A CA 1
ATOM 1493 C C . THR A 1 196 ? 29.960 4.043 -27.442 1.00 35.88 196 THR A C 1
ATOM 1495 O O . THR A 1 196 ? 29.942 3.254 -28.391 1.00 35.88 196 THR A O 1
ATOM 1498 N N . PRO A 1 197 ? 30.329 5.325 -27.615 1.00 43.38 197 PRO A N 1
ATOM 1499 C CA . PRO A 1 197 ? 30.818 5.805 -28.899 1.00 43.38 197 PRO A CA 1
ATOM 1500 C C . PRO A 1 197 ? 32.175 5.149 -29.176 1.00 43.38 197 PRO A C 1
ATOM 1502 O O . PRO A 1 197 ? 33.207 5.575 -28.660 1.00 43.38 197 PRO A O 1
ATOM 1505 N N . VAL A 1 198 ? 32.170 4.071 -29.963 1.00 39.81 198 VAL A N 1
ATOM 1506 C CA . VAL A 1 198 ? 33.388 3.497 -30.534 1.00 39.81 198 VAL A CA 1
ATOM 1507 C C . VAL A 1 198 ? 33.766 4.374 -31.716 1.00 39.81 198 VAL A C 1
ATOM 1509 O O . VAL A 1 198 ? 33.008 4.529 -32.672 1.00 39.81 198 VAL A O 1
ATOM 1512 N N . GLY A 1 199 ? 34.919 5.020 -31.578 1.00 35.69 199 GLY A N 1
ATOM 1513 C CA . GLY A 1 199 ? 35.466 5.927 -32.566 1.00 35.69 199 GLY A CA 1
ATOM 1514 C C . GLY A 1 199 ? 35.754 5.265 -33.913 1.00 35.69 199 GLY A C 1
ATOM 1515 O O . GLY A 1 199 ? 36.055 4.079 -33.997 1.00 35.69 199 GLY A O 1
ATOM 1516 N N . GLY A 1 200 ? 35.705 6.110 -34.942 1.00 46.44 200 GLY A N 1
ATOM 1517 C CA . GLY A 1 200 ? 36.541 6.033 -36.137 1.00 46.44 200 GLY A CA 1
ATOM 1518 C C . GLY A 1 200 ? 36.494 4.732 -36.932 1.00 46.44 200 GLY A C 1
ATOM 1519 O O . GLY A 1 200 ? 37.468 3.990 -36.942 1.00 46.44 200 GLY A O 1
ATOM 1520 N N . ALA A 1 201 ? 35.423 4.530 -37.696 1.00 36.16 201 ALA A N 1
ATOM 1521 C CA . ALA A 1 201 ? 35.506 3.810 -38.962 1.00 36.16 201 ALA A CA 1
ATOM 1522 C C . ALA A 1 201 ? 34.824 4.673 -40.030 1.00 36.16 201 ALA A C 1
ATOM 1524 O O . ALA A 1 201 ? 33.653 5.029 -39.902 1.00 36.16 201 ALA A O 1
ATOM 1525 N N . GLU A 1 202 ? 35.604 5.090 -41.024 1.00 36.69 202 GLU A N 1
ATOM 1526 C CA . GLU A 1 202 ? 35.173 5.946 -42.127 1.00 36.69 202 GLU A CA 1
ATOM 1527 C C . GLU A 1 202 ? 34.048 5.278 -42.941 1.00 36.69 202 GLU A C 1
ATOM 1529 O O . GLU A 1 202 ? 34.066 4.057 -43.127 1.00 36.69 202 GLU A O 1
ATOM 1534 N N . PRO A 1 203 ? 33.062 6.041 -43.446 1.00 38.94 203 PRO A N 1
ATOM 1535 C CA . PRO A 1 203 ? 32.003 5.482 -44.272 1.00 38.94 203 PRO A CA 1
ATOM 1536 C C . PRO A 1 203 ? 32.561 5.093 -45.648 1.00 38.94 203 PRO A C 1
ATOM 1538 O O . PRO A 1 203 ? 32.806 5.942 -46.503 1.00 38.94 203 PRO A O 1
ATOM 1541 N N . VAL A 1 204 ? 32.742 3.791 -45.873 1.00 44.09 204 VAL A N 1
ATOM 1542 C CA . VAL A 1 204 ? 32.916 3.218 -47.216 1.00 44.09 204 VAL A CA 1
ATOM 1543 C C . VAL A 1 204 ? 31.636 3.434 -48.030 1.00 44.09 204 VAL A C 1
ATOM 1545 O O . VAL A 1 204 ? 30.530 3.167 -47.560 1.00 44.09 204 VAL A O 1
ATOM 1548 N N . GLY A 1 205 ? 31.814 4.006 -49.222 1.00 37.41 205 GLY A N 1
ATOM 1549 C CA . GLY A 1 205 ? 30.789 4.698 -49.999 1.00 37.41 205 GLY A CA 1
ATOM 1550 C C . GLY A 1 205 ? 29.596 3.858 -50.458 1.00 37.41 205 GLY A C 1
ATOM 1551 O O . GLY A 1 205 ? 29.709 2.693 -50.827 1.00 37.41 205 GLY A O 1
ATOM 1552 N N . THR A 1 206 ? 28.441 4.514 -50.479 1.00 40.62 206 THR A N 1
ATOM 1553 C CA . THR A 1 206 ? 27.210 4.078 -51.135 1.00 40.62 206 THR A CA 1
ATOM 1554 C C . THR A 1 206 ? 27.310 4.319 -52.642 1.00 40.62 206 THR A C 1
ATOM 1556 O O . THR A 1 206 ? 27.283 5.464 -53.094 1.00 40.62 206 THR A O 1
ATOM 1559 N N . GLU A 1 207 ? 27.368 3.254 -53.444 1.00 43.06 207 GLU A N 1
ATOM 1560 C CA . GLU A 1 207 ? 26.986 3.351 -54.855 1.00 43.06 207 GLU A CA 1
ATOM 1561 C C . GLU A 1 207 ? 25.457 3.378 -54.953 1.00 43.06 207 GLU A C 1
ATOM 1563 O O . GLU A 1 207 ? 24.753 2.512 -54.433 1.00 43.06 207 GLU A O 1
ATOM 1568 N N . VAL A 1 208 ? 24.944 4.436 -55.579 1.00 45.06 208 VAL A N 1
ATOM 1569 C CA . VAL A 1 208 ? 23.515 4.694 -55.755 1.00 45.06 208 VAL A CA 1
ATOM 1570 C C . VAL A 1 208 ? 23.132 4.251 -57.165 1.00 45.06 208 VAL A C 1
ATOM 1572 O O . VAL A 1 208 ? 23.570 4.865 -58.140 1.00 45.06 208 VAL A O 1
ATOM 1575 N N . ASP A 1 209 ? 22.309 3.209 -57.285 1.00 39.50 209 ASP A N 1
ATOM 1576 C CA . ASP A 1 209 ? 21.705 2.830 -58.564 1.00 39.50 209 ASP A CA 1
ATOM 1577 C C . ASP A 1 209 ? 20.681 3.902 -58.987 1.00 39.50 209 ASP A C 1
ATOM 1579 O O . ASP A 1 209 ? 19.715 4.196 -58.273 1.00 39.50 209 ASP A O 1
ATOM 1583 N N . LYS A 1 210 ? 20.922 4.549 -60.134 1.00 47.97 210 LYS A N 1
ATOM 1584 C CA . LYS A 1 210 ? 20.173 5.731 -60.596 1.00 47.97 210 LYS A CA 1
ATOM 1585 C C . LYS A 1 210 ? 18.817 5.413 -61.240 1.00 47.97 210 LYS A C 1
ATOM 1587 O O . LYS A 1 210 ? 18.271 6.292 -61.906 1.00 47.97 210 LYS A O 1
ATOM 1592 N N . THR A 1 211 ? 18.247 4.215 -61.081 1.00 52.09 211 THR A N 1
ATOM 1593 C CA . THR A 1 211 ? 17.008 3.872 -61.809 1.00 52.09 211 THR A CA 1
ATOM 1594 C C . THR A 1 211 ? 15.864 3.306 -60.961 1.00 52.09 211 THR A C 1
ATOM 1596 O O . THR A 1 211 ? 14.763 3.169 -61.489 1.00 52.09 211 THR A O 1
ATOM 1599 N N . SER A 1 212 ? 16.028 3.080 -59.649 1.00 56.50 212 SER A N 1
ATOM 1600 C CA . SER A 1 212 ? 14.912 2.544 -58.831 1.00 56.50 212 SER A CA 1
ATOM 1601 C C . SER A 1 212 ? 14.753 3.031 -57.382 1.00 56.50 212 SER A C 1
ATOM 1603 O O . SER A 1 212 ? 13.756 2.684 -56.759 1.00 56.50 212 SER A O 1
ATOM 1605 N N . GLY A 1 213 ? 15.644 3.864 -56.831 1.00 47.41 213 GLY A N 1
ATOM 1606 C CA . GLY A 1 213 ? 15.376 4.602 -55.578 1.00 47.41 213 GLY A CA 1
ATOM 1607 C C . GLY A 1 213 ? 15.054 3.781 -54.310 1.00 47.41 213 GLY A C 1
ATOM 1608 O O . GLY A 1 213 ? 14.537 4.349 -53.352 1.00 47.41 213 GLY A O 1
ATOM 1609 N N . LEU A 1 214 ? 15.354 2.478 -54.270 1.00 45.28 214 LEU A N 1
ATOM 1610 C CA . LEU A 1 214 ? 15.157 1.600 -53.108 1.00 45.28 214 LEU A CA 1
ATOM 1611 C C . LEU A 1 214 ? 16.479 0.911 -52.738 1.00 45.28 214 LEU A C 1
ATOM 1613 O O . LEU A 1 214 ? 17.146 0.350 -53.604 1.00 45.28 214 LEU A O 1
ATOM 1617 N N . SER A 1 215 ? 16.853 0.946 -51.456 1.00 40.47 215 SER A N 1
ATOM 1618 C CA . SER A 1 215 ? 18.074 0.315 -50.932 1.00 40.47 215 SER A CA 1
ATOM 1619 C C . SER A 1 215 ? 17.777 -1.071 -50.358 1.00 40.47 215 SER A C 1
ATOM 1621 O O . SER A 1 215 ? 16.950 -1.205 -49.457 1.00 40.47 215 SER A O 1
ATOM 1623 N N . PHE A 1 216 ? 18.493 -2.090 -50.836 1.00 48.66 216 PHE A N 1
ATOM 1624 C CA . PHE A 1 216 ? 18.516 -3.436 -50.259 1.00 48.66 216 PHE A CA 1
ATOM 1625 C C . PHE A 1 216 ? 19.916 -3.730 -49.698 1.00 48.66 216 PHE A C 1
ATOM 1627 O O . PHE A 1 216 ? 20.903 -3.336 -50.324 1.00 48.66 216 PHE A O 1
ATOM 1634 N N . PRO A 1 217 ? 20.042 -4.409 -48.542 1.00 43.94 217 PRO A N 1
ATOM 1635 C CA . PRO A 1 217 ? 21.341 -4.861 -48.055 1.00 43.94 217 PRO A CA 1
ATOM 1636 C C . PRO A 1 217 ? 21.940 -5.878 -49.037 1.00 43.94 217 PRO A C 1
ATOM 1638 O O . PRO A 1 217 ? 21.271 -6.826 -49.450 1.00 43.94 217 PRO A O 1
ATOM 1641 N N . ALA A 1 218 ? 23.199 -5.666 -49.422 1.00 45.69 218 ALA A N 1
ATOM 1642 C CA . ALA A 1 218 ? 23.916 -6.562 -50.321 1.00 45.69 218 ALA A CA 1
ATOM 1643 C C . ALA A 1 218 ? 24.136 -7.943 -49.665 1.00 45.69 218 ALA A C 1
ATOM 1645 O O . ALA A 1 218 ? 24.449 -8.005 -48.472 1.00 45.69 218 ALA A O 1
ATOM 1646 N N . PRO A 1 219 ? 24.012 -9.057 -50.413 1.00 43.41 219 PRO A N 1
ATOM 1647 C CA . PRO A 1 219 ? 24.368 -10.375 -49.904 1.00 43.41 219 PRO A CA 1
ATOM 1648 C C . PRO A 1 219 ? 25.874 -10.430 -49.612 1.00 43.41 219 PRO A C 1
ATOM 1650 O O . PRO A 1 219 ? 26.701 -10.177 -50.489 1.00 43.41 219 PRO A O 1
ATOM 1653 N N . GLN A 1 220 ? 26.235 -10.756 -48.367 1.00 46.97 220 GLN A N 1
ATOM 1654 C CA . GLN A 1 220 ? 27.625 -11.003 -47.986 1.00 46.97 220 GLN A CA 1
ATOM 1655 C C . GLN A 1 220 ? 28.171 -12.233 -48.738 1.00 46.97 220 GLN A C 1
ATOM 1657 O O . GLN A 1 220 ? 27.472 -13.246 -48.835 1.00 46.97 220 GLN A O 1
ATOM 1662 N N . PRO A 1 221 ? 29.415 -12.189 -49.245 1.00 39.91 221 PRO A N 1
ATOM 1663 C CA . PRO A 1 221 ? 30.058 -13.356 -49.833 1.00 39.91 221 PRO A CA 1
ATOM 1664 C C . PRO A 1 221 ? 30.277 -14.454 -48.783 1.00 39.91 221 PRO A C 1
ATOM 1666 O O . PRO A 1 221 ? 30.741 -14.203 -47.671 1.00 39.91 221 PRO A O 1
ATOM 1669 N N . ALA A 1 222 ? 29.945 -15.687 -49.164 1.00 46.56 222 ALA A N 1
ATOM 1670 C CA . ALA A 1 222 ? 30.160 -16.885 -48.368 1.00 46.56 222 ALA A CA 1
ATOM 1671 C C . ALA A 1 222 ? 31.660 -17.214 -48.239 1.00 46.56 222 ALA A C 1
ATOM 1673 O O . ALA A 1 222 ? 32.337 -17.520 -49.218 1.00 46.56 222 ALA A O 1
ATOM 1674 N N . GLY A 1 223 ? 32.149 -17.205 -47.002 1.00 35.41 223 GLY A N 1
ATOM 1675 C CA . GLY A 1 223 ? 33.427 -17.753 -46.541 1.00 35.41 223 GLY A CA 1
ATOM 1676 C C . GLY A 1 223 ? 33.446 -17.585 -45.017 1.00 35.41 223 GLY A C 1
ATOM 1677 O O . GLY A 1 223 ? 33.057 -16.536 -44.532 1.00 35.41 223 GLY A O 1
ATOM 1678 N N . GLN A 1 224 ? 33.794 -18.539 -44.161 1.00 38.69 224 GLN A N 1
ATOM 1679 C CA . GLN A 1 224 ? 34.564 -19.766 -44.295 1.00 38.69 224 GLN A CA 1
ATOM 1680 C C . GLN A 1 224 ? 33.968 -20.795 -43.317 1.00 38.69 224 GLN A C 1
ATOM 1682 O O . GLN A 1 224 ? 33.644 -20.466 -42.177 1.00 38.69 224 GLN A O 1
ATOM 1687 N N . VAL A 1 225 ? 33.805 -22.040 -43.764 1.00 37.12 225 VAL A N 1
ATOM 1688 C CA . VAL A 1 225 ? 33.411 -23.170 -42.914 1.00 37.12 225 VAL A CA 1
ATOM 1689 C C . VAL A 1 225 ? 34.570 -23.526 -41.984 1.00 37.12 225 VAL A C 1
ATOM 1691 O O . VAL A 1 225 ? 35.595 -24.043 -42.422 1.00 37.12 225 VAL A O 1
ATOM 1694 N N . GLN A 1 226 ? 34.426 -23.234 -40.693 1.00 38.72 226 GLN A N 1
ATOM 1695 C CA . GLN A 1 226 ? 35.385 -23.667 -39.683 1.00 38.72 226 GLN A CA 1
ATOM 1696 C C . GLN A 1 226 ? 35.062 -25.112 -39.284 1.00 38.72 226 GLN A C 1
ATOM 1698 O O . GLN A 1 226 ? 33.962 -25.427 -38.834 1.00 38.72 226 GLN A O 1
ATOM 1703 N N . GLN A 1 227 ? 36.023 -25.997 -39.547 1.00 38.28 227 GLN A N 1
ATOM 1704 C CA . GLN A 1 227 ? 35.949 -27.440 -39.340 1.00 38.28 227 GLN A CA 1
ATOM 1705 C C . GLN A 1 227 ? 35.720 -27.784 -37.862 1.00 38.28 227 GLN A C 1
ATOM 1707 O O . GLN A 1 227 ? 36.464 -27.346 -36.986 1.00 38.28 227 GLN A O 1
ATOM 1712 N N . ALA A 1 228 ? 34.713 -28.618 -37.605 1.00 35.31 228 ALA A N 1
ATOM 1713 C CA . ALA A 1 228 ? 34.536 -29.310 -36.336 1.00 35.31 228 ALA A CA 1
ATOM 1714 C C . ALA A 1 228 ? 35.541 -30.477 -36.243 1.00 35.31 228 ALA A C 1
ATOM 1716 O O . ALA A 1 228 ? 35.600 -31.285 -37.176 1.00 35.31 228 ALA A O 1
ATOM 1717 N N . PRO A 1 229 ? 36.321 -30.615 -35.157 1.00 45.62 229 PRO A N 1
ATOM 1718 C CA . PRO A 1 229 ? 37.118 -31.812 -34.939 1.00 45.62 229 PRO A CA 1
ATOM 1719 C C . PRO A 1 229 ? 36.225 -32.996 -34.539 1.00 45.62 229 PRO A C 1
ATOM 1721 O O . PRO A 1 229 ? 35.348 -32.903 -33.681 1.00 45.62 229 PRO A O 1
ATOM 1724 N N . THR A 1 230 ? 36.473 -34.115 -35.209 1.00 36.62 230 THR A N 1
ATOM 1725 C CA . THR A 1 230 ? 35.821 -35.416 -35.072 1.00 36.62 230 THR A CA 1
ATOM 1726 C C . THR A 1 230 ? 36.047 -36.073 -33.708 1.00 36.62 230 THR A C 1
ATOM 1728 O O . THR A 1 230 ? 37.149 -36.079 -33.164 1.00 36.62 230 THR A O 1
ATOM 1731 N N . GLN A 1 231 ? 34.972 -36.685 -33.221 1.00 43.94 231 GLN A N 1
ATOM 1732 C CA . GLN A 1 231 ? 34.830 -37.553 -32.051 1.00 43.94 231 GLN A CA 1
ATOM 1733 C C . GLN A 1 231 ? 35.727 -38.811 -32.119 1.00 43.94 231 GLN A C 1
ATOM 1735 O O . GLN A 1 231 ? 35.925 -39.356 -33.207 1.00 43.94 231 GLN A O 1
ATOM 1740 N N . PRO A 1 232 ? 36.191 -39.339 -30.971 1.00 44.03 232 PRO A N 1
ATOM 1741 C CA . PRO A 1 232 ? 36.237 -40.798 -30.785 1.00 44.03 232 PRO A CA 1
ATOM 1742 C C . PRO A 1 232 ? 35.277 -41.311 -29.695 1.00 44.03 232 PRO A C 1
ATOM 1744 O O . PRO A 1 232 ? 34.940 -40.613 -28.743 1.00 44.03 232 PRO A O 1
ATOM 1747 N N . ALA A 1 233 ? 34.830 -42.550 -29.903 1.00 39.59 233 ALA A N 1
ATOM 1748 C CA . ALA A 1 233 ? 33.718 -43.261 -29.271 1.00 39.59 233 ALA A CA 1
ATOM 1749 C C . ALA A 1 233 ? 33.876 -43.611 -27.768 1.00 39.59 233 ALA A C 1
ATOM 1751 O O . ALA A 1 233 ? 35.000 -43.715 -27.277 1.00 39.59 233 ALA A O 1
ATOM 1752 N N . PRO A 1 234 ? 32.762 -43.877 -27.049 1.00 45.09 234 PRO A N 1
ATOM 1753 C CA . PRO A 1 234 ? 32.783 -44.343 -25.664 1.00 45.09 234 PRO A CA 1
ATOM 1754 C C . PRO A 1 234 ? 32.999 -45.863 -25.564 1.00 45.09 234 PRO A C 1
ATOM 1756 O O . PRO A 1 234 ? 32.271 -46.655 -26.165 1.00 45.09 234 PRO A O 1
ATOM 1759 N N . SER A 1 235 ? 33.974 -46.272 -24.753 1.00 42.56 235 SER A N 1
ATOM 1760 C CA . SER A 1 235 ? 34.182 -47.662 -24.340 1.00 42.56 235 SER A CA 1
ATOM 1761 C C . SER A 1 235 ? 33.190 -48.040 -23.237 1.00 42.56 235 SER A C 1
ATOM 1763 O O . SER A 1 235 ? 33.045 -47.329 -22.244 1.00 42.56 235 SER A O 1
ATOM 1765 N N . ALA A 1 236 ? 32.535 -49.186 -23.399 1.00 39.97 236 ALA A N 1
ATOM 1766 C CA . ALA A 1 236 ? 31.715 -49.824 -22.380 1.00 39.97 236 ALA A CA 1
ATOM 1767 C C . ALA A 1 236 ? 32.590 -50.586 -21.370 1.00 39.97 236 ALA A C 1
ATOM 1769 O O . ALA A 1 236 ? 33.435 -51.378 -21.783 1.00 39.97 236 ALA A O 1
ATOM 1770 N N . GLN A 1 237 ? 32.338 -50.431 -20.064 1.00 39.41 237 GLN A N 1
ATOM 1771 C CA . GLN A 1 237 ? 32.757 -51.421 -19.066 1.00 39.41 237 GLN A CA 1
ATOM 1772 C C . GLN A 1 237 ? 31.884 -51.398 -17.796 1.00 39.41 237 GLN A C 1
ATOM 1774 O O . GLN A 1 237 ? 31.909 -50.464 -17.007 1.00 39.41 237 GLN A O 1
ATOM 1779 N N . GLN A 1 238 ? 31.081 -52.461 -17.707 1.00 38.94 238 GLN A N 1
ATOM 1780 C CA . GLN A 1 238 ? 30.596 -53.260 -16.572 1.00 38.94 238 GLN A CA 1
ATOM 1781 C C . GLN A 1 238 ? 30.315 -52.696 -15.159 1.00 38.94 238 GLN A C 1
ATOM 1783 O O . GLN A 1 238 ? 31.087 -52.000 -14.515 1.00 38.94 238 GLN A O 1
ATOM 1788 N N . VAL A 1 239 ? 29.177 -53.211 -14.683 1.00 40.25 239 VAL A N 1
ATOM 1789 C CA . VAL A 1 239 ? 28.449 -53.162 -13.405 1.00 40.25 239 VAL A CA 1
ATOM 1790 C C . VAL A 1 239 ? 29.184 -53.804 -12.216 1.00 40.25 239 VAL A C 1
ATOM 1792 O O . VAL A 1 239 ? 29.666 -54.922 -12.368 1.00 40.25 239 VAL A O 1
ATOM 1795 N N . VAL A 1 240 ? 29.083 -53.207 -11.016 1.00 35.22 240 VAL A N 1
ATOM 1796 C CA . VAL A 1 240 ? 28.832 -53.911 -9.727 1.00 35.22 240 VAL A CA 1
ATOM 1797 C C . VAL A 1 240 ? 28.292 -52.927 -8.654 1.00 35.22 240 VAL A C 1
ATOM 1799 O O . VAL A 1 240 ? 28.776 -51.796 -8.607 1.00 35.22 240 VAL A O 1
ATOM 1802 N N . PRO A 1 241 ? 27.311 -53.300 -7.796 1.00 48.03 241 PRO A N 1
ATOM 1803 C CA . PRO A 1 241 ? 26.711 -52.403 -6.798 1.00 48.03 241 PRO A CA 1
ATOM 1804 C C . PRO A 1 241 ? 27.282 -52.559 -5.367 1.00 48.03 241 PRO A C 1
ATOM 1806 O O . PRO A 1 241 ? 27.634 -53.664 -4.976 1.00 48.03 241 PRO A O 1
ATOM 1809 N N . ALA A 1 242 ? 27.279 -51.430 -4.629 1.00 38.69 242 ALA A N 1
ATOM 1810 C CA . ALA A 1 242 ? 27.145 -51.166 -3.171 1.00 38.69 242 ALA A CA 1
ATOM 1811 C C . ALA A 1 242 ? 27.891 -52.058 -2.131 1.00 38.69 242 ALA A C 1
ATOM 1813 O O . ALA A 1 242 ? 27.884 -53.279 -2.245 1.00 38.69 242 ALA A O 1
ATOM 1814 N N . PRO A 1 243 ? 28.439 -51.487 -1.026 1.00 46.34 243 PRO A N 1
ATOM 1815 C CA . PRO A 1 243 ? 27.573 -51.094 0.098 1.00 46.34 243 PRO A CA 1
ATOM 1816 C C . PRO A 1 243 ? 27.991 -49.843 0.914 1.00 46.34 243 PRO A C 1
ATOM 1818 O O . PRO A 1 243 ? 29.082 -49.294 0.805 1.00 46.34 243 PRO A O 1
ATOM 1821 N N . VAL A 1 244 ? 27.027 -49.427 1.738 1.00 46.66 244 VAL A N 1
ATOM 1822 C CA . VAL A 1 244 ? 26.975 -48.405 2.801 1.00 46.66 244 VAL A CA 1
ATOM 1823 C C . VAL A 1 244 ? 28.189 -48.277 3.744 1.00 46.66 244 VAL A C 1
ATOM 1825 O O . VAL A 1 244 ? 28.688 -49.287 4.226 1.00 46.66 244 VAL A O 1
ATOM 1828 N N . ALA A 1 245 ? 28.543 -47.032 4.121 1.00 35.41 245 ALA A N 1
ATOM 1829 C CA . ALA A 1 245 ? 28.901 -46.609 5.494 1.00 35.41 245 ALA A CA 1
ATOM 1830 C C . ALA A 1 245 ? 29.155 -45.077 5.605 1.00 35.41 245 ALA A C 1
ATOM 1832 O O . ALA A 1 245 ? 29.983 -44.517 4.893 1.00 35.41 245 ALA A O 1
ATOM 1833 N N . GLN A 1 246 ? 28.469 -44.415 6.543 1.00 38.66 246 GLN A N 1
ATOM 1834 C CA . GLN A 1 246 ? 28.876 -43.174 7.242 1.00 38.66 246 GLN A CA 1
ATOM 1835 C C . GLN A 1 246 ? 29.397 -43.568 8.649 1.00 38.66 246 GLN A C 1
ATOM 1837 O O . GLN A 1 246 ? 29.134 -44.702 9.056 1.00 38.66 246 GLN A O 1
ATOM 1842 N N . PRO A 1 247 ? 29.930 -42.665 9.503 1.00 46.41 247 PRO A N 1
ATOM 1843 C CA . PRO A 1 247 ? 30.699 -41.429 9.285 1.00 46.41 247 PRO A CA 1
ATOM 1844 C C . PRO A 1 247 ? 32.016 -41.424 10.109 1.00 46.41 247 PRO A C 1
ATOM 1846 O O . PRO A 1 247 ? 32.075 -42.002 11.191 1.00 46.41 247 PRO A O 1
ATOM 1849 N N . GLN A 1 248 ? 33.054 -40.689 9.688 1.00 35.38 248 GLN A N 1
ATOM 1850 C CA . GLN A 1 248 ? 34.160 -40.330 10.591 1.00 35.38 248 GLN A CA 1
ATOM 1851 C C . GLN A 1 248 ? 34.591 -38.873 10.428 1.00 35.38 248 GLN A C 1
ATOM 1853 O O . GLN A 1 248 ? 34.873 -38.391 9.333 1.00 35.38 248 GLN A O 1
ATOM 1858 N N . ALA A 1 249 ? 34.618 -38.196 11.574 1.00 42.69 249 ALA A N 1
ATOM 1859 C CA . ALA A 1 249 ? 35.170 -36.876 11.787 1.00 42.69 249 ALA A CA 1
ATOM 1860 C C . ALA A 1 249 ? 36.694 -36.901 11.634 1.00 42.69 249 ALA A C 1
ATOM 1862 O O . ALA A 1 249 ? 37.359 -37.745 12.231 1.00 42.69 249 ALA A O 1
ATOM 1863 N N . VAL A 1 250 ? 37.240 -35.919 10.920 1.00 40.22 250 VAL A N 1
ATOM 1864 C CA . VAL A 1 250 ? 38.629 -35.489 11.083 1.00 40.22 250 VAL A CA 1
ATOM 1865 C C . VAL A 1 250 ? 38.704 -33.974 10.983 1.00 40.22 250 VAL A C 1
ATOM 1867 O O . VAL A 1 250 ? 38.433 -33.349 9.963 1.00 40.22 250 VAL A O 1
ATOM 1870 N N . GLN A 1 251 ? 39.052 -33.419 12.131 1.00 44.25 251 GLN A N 1
ATOM 1871 C CA . GLN A 1 251 ? 39.481 -32.065 12.398 1.00 44.25 251 GLN A CA 1
ATOM 1872 C C . GLN A 1 251 ? 40.854 -31.858 11.747 1.00 44.25 251 GLN A C 1
ATOM 1874 O O . GLN A 1 251 ? 41.800 -32.565 12.087 1.00 44.25 251 GLN A O 1
ATOM 1879 N N . GLN A 1 252 ? 40.981 -30.897 10.832 1.00 42.84 252 GLN A N 1
ATOM 1880 C CA . GLN A 1 252 ? 42.281 -30.401 10.383 1.00 42.84 252 GLN A CA 1
ATOM 1881 C C . GLN A 1 252 ? 42.256 -28.878 10.311 1.00 42.84 252 GLN A C 1
ATOM 1883 O O . GLN A 1 252 ? 41.553 -28.268 9.510 1.00 42.84 252 GLN A O 1
ATOM 1888 N N . ALA A 1 253 ? 43.039 -28.291 11.211 1.00 42.19 253 ALA A N 1
ATOM 1889 C CA . ALA A 1 253 ? 43.469 -26.912 11.172 1.00 42.19 253 ALA A CA 1
ATOM 1890 C C . ALA A 1 253 ? 44.524 -26.739 10.069 1.00 42.19 253 ALA A C 1
ATOM 1892 O O . ALA A 1 253 ? 45.472 -27.523 9.992 1.00 42.19 253 ALA A O 1
ATOM 1893 N N . GLN A 1 254 ? 44.399 -25.676 9.275 1.00 37.31 254 GLN A N 1
ATOM 1894 C CA . GLN A 1 254 ? 45.515 -25.096 8.530 1.00 37.31 254 GLN A CA 1
ATOM 1895 C C . GLN A 1 254 ? 45.584 -23.581 8.779 1.00 37.31 254 GLN A C 1
ATOM 1897 O O . GLN A 1 254 ? 44.532 -22.941 8.854 1.00 37.31 254 GLN A O 1
ATOM 1902 N N . PRO A 1 255 ? 46.793 -23.005 8.927 1.00 44.22 255 PRO A N 1
ATOM 1903 C CA . PRO A 1 255 ? 46.975 -21.615 9.316 1.00 44.22 255 PRO A CA 1
ATOM 1904 C C . PRO A 1 255 ? 47.275 -20.671 8.132 1.00 44.22 255 PRO A C 1
ATOM 1906 O O . PRO A 1 255 ? 47.942 -21.039 7.168 1.00 44.22 255 PRO A O 1
ATOM 1909 N N . SER A 1 256 ? 46.854 -19.418 8.334 1.00 34.94 256 SER A N 1
ATOM 1910 C CA . SER A 1 256 ? 47.444 -18.153 7.859 1.00 34.94 256 SER A CA 1
ATOM 1911 C C . SER A 1 256 ? 47.218 -17.673 6.416 1.00 34.94 256 SER A C 1
ATOM 1913 O O . SER A 1 256 ? 47.995 -17.962 5.512 1.00 34.94 256 SER A O 1
ATOM 1915 N N . SER A 1 257 ? 46.325 -16.685 6.285 1.00 42.38 257 SER A N 1
ATOM 1916 C CA . SER A 1 257 ? 46.649 -15.424 5.601 1.00 42.38 257 SER A CA 1
ATOM 1917 C C . SER A 1 257 ? 46.246 -14.252 6.500 1.00 42.38 257 SER A C 1
ATOM 1919 O O . SER A 1 257 ? 45.065 -13.999 6.725 1.00 42.38 257 SER A O 1
ATOM 1921 N N . VAL A 1 258 ? 47.250 -13.577 7.053 1.00 40.19 258 VAL A N 1
ATOM 1922 C CA . VAL A 1 258 ? 47.133 -12.416 7.942 1.00 40.19 258 VAL A CA 1
ATOM 1923 C C . VAL A 1 258 ? 46.667 -11.205 7.125 1.00 40.19 258 VAL A C 1
ATOM 1925 O O . VAL A 1 258 ? 47.465 -10.528 6.4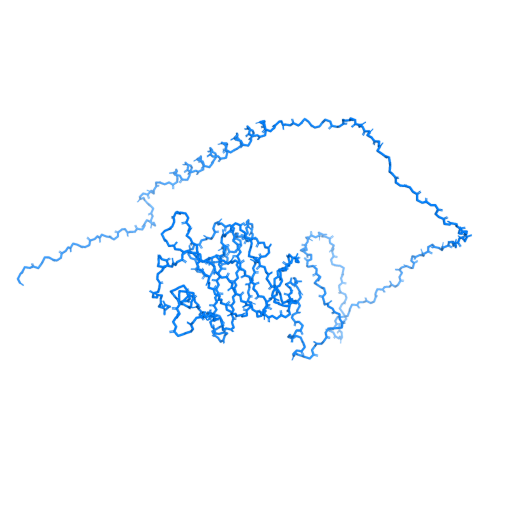86 1.00 40.19 258 VAL A O 1
ATOM 1928 N N . GLN A 1 259 ? 45.367 -10.924 7.138 1.00 42.62 259 GLN A N 1
ATOM 1929 C CA . GLN A 1 259 ? 44.880 -9.547 7.125 1.00 42.62 259 GLN A CA 1
ATOM 1930 C C . GLN A 1 259 ? 44.531 -9.245 8.572 1.00 42.62 259 GLN A C 1
ATOM 1932 O O . GLN A 1 259 ? 43.695 -9.933 9.148 1.00 42.62 259 GLN A O 1
ATOM 1937 N N . ALA A 1 260 ? 45.253 -8.300 9.175 1.00 49.81 260 ALA A N 1
ATOM 1938 C CA . ALA A 1 260 ? 45.049 -7.894 10.556 1.00 49.81 260 ALA A CA 1
ATOM 1939 C C . ALA A 1 260 ? 43.554 -7.640 10.797 1.00 49.81 260 ALA A C 1
ATOM 1941 O O . ALA A 1 260 ? 42.981 -6.711 10.225 1.00 49.81 260 ALA A O 1
ATOM 1942 N N . GLU A 1 261 ? 42.929 -8.505 11.596 1.00 53.84 261 GLU A N 1
ATOM 1943 C CA . GLU A 1 261 ? 41.585 -8.292 12.110 1.00 53.84 261 GLU A CA 1
ATOM 1944 C C . GLU A 1 261 ? 41.646 -7.051 13.000 1.00 53.84 261 GLU A C 1
ATOM 1946 O O . GLU A 1 261 ? 42.088 -7.098 14.146 1.00 53.84 261 GLU A O 1
ATOM 1951 N N . GLU A 1 262 ? 41.259 -5.914 12.423 1.00 60.88 262 GLU A N 1
ATOM 1952 C CA . GLU A 1 262 ? 40.902 -4.708 13.160 1.00 60.88 262 GLU A CA 1
ATOM 1953 C C . GLU A 1 262 ? 39.851 -5.136 14.195 1.00 60.88 262 GLU A C 1
ATOM 1955 O O . GLU A 1 262 ? 38.757 -5.583 13.831 1.00 60.88 262 GLU A O 1
ATOM 1960 N N . THR A 1 263 ? 40.208 -5.105 15.484 1.00 76.56 263 THR A N 1
ATOM 1961 C CA . TH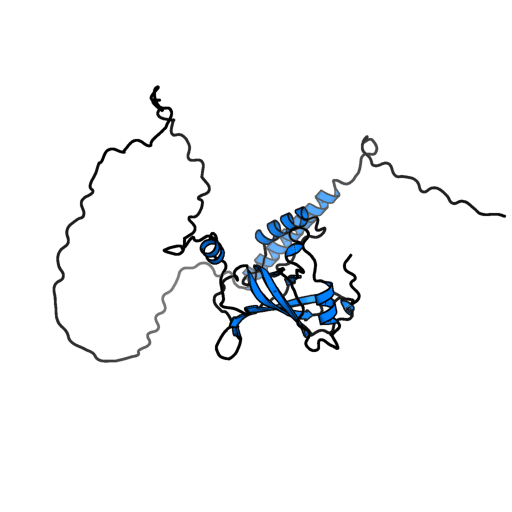R A 1 263 ? 39.305 -5.549 16.553 1.00 76.56 263 THR A CA 1
ATOM 1962 C C . THR A 1 263 ? 38.015 -4.733 16.501 1.00 76.56 263 THR A C 1
ATOM 1964 O O . THR A 1 263 ? 38.002 -3.587 16.048 1.00 76.56 263 THR A O 1
ATOM 1967 N N . ALA A 1 264 ? 36.901 -5.303 16.967 1.00 65.69 264 ALA A N 1
ATOM 1968 C CA . ALA A 1 264 ? 35.601 -4.623 16.938 1.00 65.69 264 ALA A CA 1
ATOM 1969 C C . ALA A 1 264 ? 35.648 -3.210 17.566 1.00 65.69 264 ALA A C 1
ATOM 1971 O O . ALA A 1 264 ? 34.956 -2.307 17.098 1.00 65.69 264 ALA A O 1
ATOM 1972 N N . GLU A 1 265 ? 36.523 -2.997 18.556 1.00 73.25 265 GLU A N 1
ATOM 1973 C CA . GLU A 1 265 ? 36.812 -1.681 19.139 1.00 73.25 265 GLU A CA 1
ATOM 1974 C C . GLU A 1 265 ? 37.538 -0.722 18.187 1.00 73.25 265 GLU A C 1
ATOM 1976 O O . GLU A 1 265 ? 37.164 0.446 18.107 1.00 73.25 265 GLU A O 1
ATOM 1981 N N . GLN A 1 266 ? 38.531 -1.182 17.422 1.00 79.06 266 GLN A N 1
ATOM 1982 C CA . GLN A 1 266 ? 39.216 -0.339 16.434 1.00 79.06 266 GLN A CA 1
ATOM 1983 C C . GLN A 1 266 ? 38.280 0.067 15.292 1.00 79.06 266 GLN A C 1
ATOM 1985 O O . GLN A 1 266 ? 38.302 1.221 14.857 1.00 79.06 266 GLN A O 1
ATOM 1990 N N . LYS A 1 267 ? 37.391 -0.839 14.873 1.00 77.25 267 LYS A N 1
ATOM 1991 C CA . LYS A 1 267 ? 36.376 -0.546 13.858 1.00 77.25 267 LYS A CA 1
ATOM 1992 C C . LYS A 1 267 ? 35.361 0.481 14.350 1.00 77.25 267 LYS A C 1
ATOM 1994 O O . LYS A 1 267 ? 34.979 1.378 13.598 1.00 77.25 267 LYS A O 1
ATOM 1999 N N . LEU A 1 268 ? 34.957 0.392 15.618 1.00 76.94 268 LEU A N 1
ATOM 2000 C CA . LEU A 1 268 ? 34.062 1.374 16.227 1.00 76.94 268 LEU A CA 1
ATOM 2001 C C . LEU A 1 268 ? 34.738 2.748 16.349 1.00 76.94 268 LEU A C 1
ATOM 2003 O O . LEU A 1 268 ? 34.150 3.745 15.935 1.00 76.94 268 LEU A O 1
ATOM 2007 N N . ALA A 1 269 ? 35.996 2.791 16.798 1.00 86.62 269 ALA A N 1
ATOM 2008 C CA . ALA A 1 269 ? 36.772 4.027 16.897 1.00 86.62 269 ALA A CA 1
ATOM 2009 C C . ALA A 1 269 ? 36.991 4.696 15.527 1.00 86.62 269 ALA A C 1
ATOM 2011 O O . ALA A 1 269 ? 36.899 5.918 15.401 1.00 86.62 269 ALA A O 1
ATOM 2012 N N . ARG A 1 270 ? 37.222 3.905 14.471 1.00 86.19 270 ARG A N 1
ATOM 2013 C CA . ARG A 1 270 ? 37.353 4.411 13.099 1.00 86.19 270 ARG A CA 1
ATOM 2014 C C . ARG A 1 270 ? 36.043 4.999 12.578 1.00 86.19 270 ARG A C 1
ATOM 2016 O O . ARG A 1 270 ? 36.052 6.093 12.016 1.00 86.19 270 ARG A O 1
ATOM 2023 N N . ILE A 1 271 ? 34.927 4.299 12.782 1.00 85.31 271 ILE A N 1
ATOM 2024 C CA . ILE A 1 271 ? 33.597 4.769 12.369 1.00 85.31 271 ILE A CA 1
ATOM 2025 C C . ILE A 1 271 ? 33.216 6.048 13.127 1.00 85.31 271 ILE A C 1
ATOM 2027 O O . ILE A 1 271 ? 32.611 6.956 12.553 1.00 85.31 271 ILE A O 1
ATOM 2031 N N . GLU A 1 272 ? 33.574 6.156 14.405 1.00 89.00 272 GLU A N 1
ATOM 2032 C CA . GLU A 1 272 ? 33.316 7.355 15.200 1.00 89.00 272 GLU A CA 1
ATOM 2033 C C . GLU A 1 272 ? 34.163 8.548 14.733 1.00 89.00 272 GLU A C 1
ATOM 2035 O O . GLU A 1 272 ? 33.624 9.640 14.530 1.00 89.00 272 GLU A O 1
ATOM 2040 N N . ALA A 1 273 ? 35.452 8.333 14.452 1.00 88.25 273 ALA A N 1
ATOM 2041 C CA . ALA A 1 273 ? 36.333 9.358 13.894 1.00 88.25 273 ALA A CA 1
ATOM 2042 C C . ALA A 1 273 ? 35.871 9.834 12.503 1.00 88.25 273 ALA A C 1
ATOM 2044 O O . ALA A 1 273 ? 35.887 11.033 12.210 1.00 88.25 273 ALA A O 1
ATOM 2045 N N . GLU A 1 274 ? 35.408 8.916 11.653 1.00 87.00 274 GLU A N 1
ATOM 2046 C CA . GLU A 1 274 ? 34.879 9.236 10.325 1.00 87.00 274 GLU A CA 1
ATOM 2047 C C . GLU A 1 274 ? 33.578 10.051 10.411 1.00 87.00 274 GLU A C 1
ATOM 2049 O O . GLU A 1 274 ? 33.435 11.075 9.737 1.00 87.00 274 GLU A O 1
ATOM 2054 N N . ASN A 1 275 ? 32.666 9.682 11.316 1.00 82.25 275 ASN A N 1
ATOM 2055 C CA . ASN A 1 275 ? 31.442 10.447 11.563 1.00 82.25 275 ASN A CA 1
ATOM 2056 C C . ASN A 1 275 ? 31.720 11.837 12.155 1.00 82.25 275 ASN A C 1
ATOM 2058 O O . ASN A 1 275 ? 31.044 12.805 11.794 1.00 82.25 275 ASN A O 1
ATOM 2062 N N . ALA A 1 276 ? 32.711 11.965 13.041 1.00 89.75 276 ALA A N 1
ATOM 2063 C CA . ALA A 1 276 ? 33.133 13.257 13.575 1.00 89.75 276 ALA A CA 1
ATOM 2064 C C . ALA A 1 276 ? 33.681 14.170 12.466 1.00 89.75 276 ALA A C 1
ATOM 2066 O O . ALA A 1 276 ? 33.319 15.348 12.404 1.00 89.75 276 ALA A O 1
ATOM 2067 N N . ARG A 1 277 ? 34.470 13.618 11.533 1.00 88.81 277 ARG A N 1
ATOM 2068 C CA . ARG A 1 277 ? 34.987 14.362 10.376 1.00 88.81 277 ARG A CA 1
ATOM 2069 C C . ARG A 1 277 ? 33.866 14.836 9.453 1.00 88.81 277 ARG A C 1
ATOM 2071 O O . ARG A 1 277 ? 33.838 16.007 9.085 1.00 88.81 277 ARG A O 1
ATOM 2078 N N . LEU A 1 278 ? 32.910 13.961 9.136 1.00 83.12 278 LEU A N 1
ATOM 2079 C CA . LEU A 1 278 ? 31.755 14.301 8.299 1.00 83.12 278 LEU A CA 1
ATOM 2080 C C . LEU A 1 278 ? 30.876 15.383 8.937 1.00 83.12 278 LEU A C 1
ATOM 2082 O O . LEU A 1 278 ? 30.339 16.239 8.233 1.00 83.12 278 LEU A O 1
ATOM 2086 N N . ARG A 1 279 ? 30.732 15.389 10.268 1.00 82.62 279 ARG A N 1
ATOM 2087 C CA . ARG A 1 279 ? 30.012 16.458 10.977 1.00 82.62 279 ARG A CA 1
ATOM 2088 C C . ARG A 1 279 ? 30.749 17.793 10.911 1.00 82.62 279 ARG A C 1
ATOM 2090 O O . ARG A 1 279 ? 30.099 18.806 10.673 1.00 82.62 279 ARG A O 1
ATOM 2097 N N . ALA A 1 280 ? 32.072 17.797 11.066 1.00 82.06 280 ALA A N 1
ATOM 2098 C CA . ALA A 1 280 ? 32.879 19.010 10.938 1.00 82.06 280 ALA A CA 1
ATOM 2099 C C . ALA A 1 280 ? 32.830 19.591 9.511 1.00 82.06 280 ALA A C 1
ATOM 2101 O O . ALA A 1 280 ? 32.653 20.794 9.344 1.00 82.06 280 ALA A O 1
ATOM 2102 N N . GLU A 1 281 ? 32.895 18.739 8.485 1.00 78.44 281 GLU A N 1
ATOM 2103 C CA . GLU A 1 281 ? 32.791 19.145 7.076 1.00 78.44 281 GLU A CA 1
ATOM 2104 C C . GLU A 1 281 ? 31.405 19.723 6.741 1.00 78.44 281 GLU A C 1
ATOM 2106 O O . GLU A 1 281 ? 31.297 20.777 6.115 1.00 78.44 281 GLU A O 1
ATOM 2111 N N . ASN A 1 282 ? 30.332 19.097 7.239 1.00 72.62 282 ASN A N 1
ATOM 2112 C CA . ASN A 1 282 ? 28.973 19.623 7.081 1.00 72.62 282 ASN A CA 1
ATOM 2113 C C . ASN A 1 282 ? 28.749 20.942 7.835 1.00 72.62 282 ASN A C 1
ATOM 2115 O O . ASN A 1 282 ? 27.957 21.773 7.388 1.00 72.62 282 ASN A O 1
ATOM 2119 N N . GLN A 1 283 ? 29.420 21.147 8.971 1.00 75.69 283 GLN A N 1
ATOM 2120 C CA . GLN A 1 283 ? 29.342 22.405 9.709 1.00 75.69 283 GLN A CA 1
ATOM 2121 C C . GLN A 1 283 ? 30.102 23.522 8.977 1.00 75.69 283 GLN A C 1
ATOM 2123 O O . GLN A 1 283 ? 29.539 24.592 8.771 1.00 75.69 283 GLN A O 1
ATOM 2128 N N . ALA A 1 284 ? 31.300 23.241 8.455 1.00 69.31 284 ALA A N 1
ATOM 2129 C CA . ALA A 1 284 ? 32.051 24.190 7.631 1.00 69.31 284 ALA A CA 1
ATOM 2130 C C . ALA A 1 284 ? 31.288 24.587 6.351 1.00 69.31 284 ALA A C 1
ATOM 2132 O O . ALA A 1 284 ? 31.286 25.753 5.963 1.00 69.31 284 ALA A O 1
ATOM 2133 N N . ALA A 1 285 ? 30.565 23.652 5.723 1.00 61.31 285 ALA A N 1
ATOM 2134 C CA . ALA A 1 285 ? 29.710 23.954 4.574 1.00 61.31 285 ALA A CA 1
ATOM 2135 C C . ALA A 1 285 ? 28.529 24.886 4.924 1.00 61.31 285 ALA A C 1
ATOM 2137 O O . ALA A 1 285 ? 28.123 25.706 4.097 1.00 61.31 285 ALA A O 1
ATOM 2138 N N . LYS A 1 286 ? 27.994 24.809 6.152 1.00 64.12 286 LYS A N 1
ATOM 2139 C CA . LYS A 1 286 ? 26.963 25.740 6.647 1.00 64.12 286 LYS A CA 1
ATOM 2140 C C . LYS A 1 286 ? 27.524 27.130 6.942 1.00 64.12 286 LYS A C 1
ATOM 2142 O O . LYS A 1 286 ? 26.834 28.121 6.694 1.00 64.12 286 LYS A O 1
ATOM 2147 N N . ASP A 1 287 ? 28.764 27.208 7.409 1.00 60.12 287 ASP A N 1
ATOM 2148 C CA . ASP A 1 287 ? 29.434 28.482 7.679 1.00 60.12 287 ASP A CA 1
ATOM 2149 C C . ASP A 1 287 ? 29.793 29.211 6.368 1.00 60.12 287 AS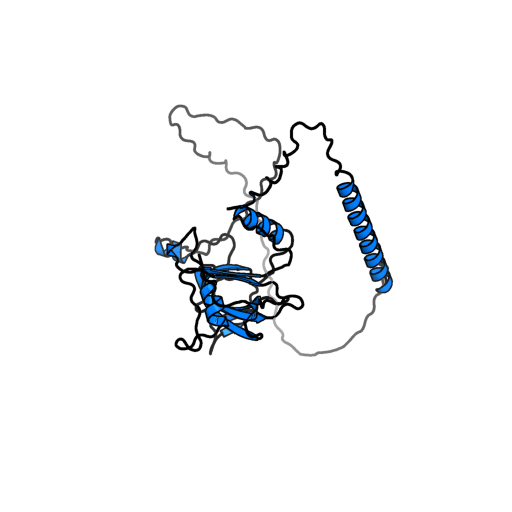P A C 1
ATOM 2151 O O . ASP A 1 287 ? 29.598 30.421 6.262 1.00 60.12 287 ASP A O 1
ATOM 2155 N N . VAL A 1 288 ? 30.177 28.478 5.312 1.00 58.19 288 VAL A N 1
ATOM 2156 C CA . VAL A 1 288 ? 30.363 29.040 3.956 1.00 58.19 288 VAL A CA 1
ATOM 2157 C C . VAL A 1 288 ? 29.033 29.499 3.343 1.00 58.19 288 VAL A C 1
ATOM 2159 O O . VAL A 1 288 ? 28.981 30.553 2.712 1.00 58.19 288 VAL A O 1
ATOM 2162 N N . ALA A 1 289 ? 27.934 28.771 3.570 1.00 51.12 289 ALA A N 1
ATOM 2163 C CA . ALA A 1 289 ? 26.602 29.193 3.126 1.00 51.12 289 ALA A CA 1
ATOM 2164 C C . ALA A 1 289 ? 26.080 30.433 3.880 1.00 51.12 289 ALA A C 1
ATOM 2166 O O . ALA A 1 289 ? 25.322 31.217 3.314 1.00 51.12 289 ALA A O 1
ATOM 2167 N N . SER A 1 290 ? 26.517 30.644 5.126 1.00 53.28 290 SER A N 1
ATOM 2168 C CA . SER A 1 290 ? 26.166 31.830 5.924 1.00 53.28 290 SER A CA 1
ATOM 2169 C C . SER A 1 290 ? 27.005 33.067 5.570 1.00 53.28 290 SER A C 1
ATOM 2171 O O . SER A 1 290 ? 26.609 34.182 5.898 1.00 53.28 290 SER A O 1
ATOM 2173 N N . ALA A 1 291 ? 28.126 32.899 4.857 1.00 46.03 291 ALA A N 1
ATOM 2174 C CA . ALA A 1 291 ? 28.976 33.995 4.380 1.00 46.03 291 ALA A CA 1
ATOM 2175 C C . ALA A 1 291 ? 28.494 34.640 3.057 1.00 46.03 291 ALA A C 1
ATOM 2177 O O . ALA A 1 291 ? 28.976 35.711 2.693 1.00 46.03 291 ALA A O 1
ATOM 2178 N N . ILE A 1 292 ? 27.522 34.046 2.350 1.00 49.28 292 ILE A N 1
ATOM 2179 C CA . ILE A 1 292 ? 26.916 34.591 1.113 1.00 49.28 292 ILE A CA 1
ATOM 2180 C C . ILE A 1 292 ? 25.576 35.268 1.454 1.00 49.28 292 ILE A C 1
ATOM 2182 O O . ILE A 1 292 ? 24.522 34.944 0.911 1.00 49.28 292 ILE A O 1
ATOM 2186 N N . GLY A 1 293 ? 25.601 36.163 2.441 1.00 47.62 293 GLY A N 1
ATOM 2187 C CA . GLY A 1 293 ? 24.392 36.638 3.115 1.00 47.62 293 GLY A CA 1
ATOM 2188 C C . GLY A 1 293 ? 24.445 38.084 3.590 1.00 47.62 293 GLY A C 1
ATOM 2189 O O . GLY A 1 293 ? 23.909 38.383 4.650 1.00 47.62 293 GLY A O 1
ATOM 2190 N N . THR A 1 294 ? 25.056 38.991 2.831 1.00 48.72 294 THR A N 1
ATOM 2191 C CA . THR A 1 294 ? 24.804 40.432 2.979 1.00 48.72 294 THR A CA 1
ATOM 2192 C C . THR A 1 294 ? 24.407 41.009 1.621 1.00 48.72 294 THR A C 1
ATOM 2194 O O . THR A 1 294 ? 25.245 41.093 0.724 1.00 48.72 294 THR A O 1
ATOM 2197 N N . PRO A 1 295 ? 23.127 41.368 1.410 1.00 47.06 295 PRO A N 1
ATOM 2198 C CA . PRO A 1 295 ? 22.718 42.023 0.178 1.00 47.06 295 PRO A CA 1
ATOM 2199 C C . PRO A 1 295 ? 23.274 43.452 0.146 1.00 47.06 295 PRO A C 1
ATOM 2201 O O . PRO A 1 295 ? 23.042 44.245 1.057 1.00 47.06 295 PRO A O 1
ATOM 2204 N N . ASP A 1 296 ? 24.018 43.761 -0.915 1.00 48.41 296 ASP A N 1
ATOM 2205 C CA . ASP A 1 296 ? 24.469 45.108 -1.255 1.00 48.41 296 ASP A CA 1
ATOM 2206 C C . ASP A 1 296 ? 23.243 45.993 -1.579 1.00 48.41 296 ASP A C 1
ATOM 2208 O O . ASP A 1 296 ? 22.479 45.664 -2.496 1.00 48.41 296 ASP A O 1
ATOM 2212 N N . PRO A 1 297 ? 23.019 47.107 -0.855 1.00 53.09 297 PRO A N 1
ATOM 2213 C CA . PRO A 1 297 ? 21.877 47.995 -1.073 1.00 53.09 297 PRO A CA 1
ATOM 2214 C C . PRO A 1 297 ? 21.928 48.776 -2.399 1.00 53.09 297 PRO A C 1
ATOM 2216 O O . PRO A 1 297 ? 20.998 49.528 -2.685 1.00 53.09 297 PRO A O 1
ATOM 2219 N N . SER A 1 298 ? 22.969 48.614 -3.222 1.00 53.94 298 SER A N 1
ATOM 2220 C CA . SER A 1 298 ? 23.085 49.263 -4.537 1.00 53.94 298 SER A CA 1
ATOM 2221 C C . SER A 1 298 ? 22.624 48.404 -5.726 1.00 53.94 298 SER A C 1
ATOM 2223 O O . SER A 1 298 ? 22.681 48.851 -6.873 1.00 53.94 298 SER A O 1
ATOM 2225 N N . SER A 1 299 ? 22.121 47.185 -5.490 1.00 50.59 299 SER A N 1
ATOM 2226 C CA . SER A 1 299 ? 21.669 46.304 -6.573 1.00 50.59 299 SER A CA 1
ATOM 2227 C C . SER A 1 299 ? 20.286 46.705 -7.130 1.00 50.59 299 SER A C 1
ATOM 2229 O O . SER A 1 299 ? 19.309 46.718 -6.379 1.00 50.59 299 SER A O 1
ATOM 2231 N N . PRO A 1 300 ? 20.139 46.936 -8.452 1.00 53.91 300 PRO A N 1
ATOM 2232 C CA . PRO A 1 300 ? 18.892 47.394 -9.087 1.00 53.91 300 PRO A CA 1
ATOM 2233 C C . PRO A 1 300 ? 17.762 46.344 -9.140 1.00 53.91 300 PRO A C 1
ATOM 2235 O O . PRO A 1 300 ? 16.732 46.581 -9.763 1.00 53.91 300 PRO A O 1
ATOM 2238 N N . TRP A 1 301 ? 17.942 45.190 -8.489 1.00 52.56 301 TRP A N 1
ATOM 2239 C CA . TRP A 1 301 ? 16.987 44.075 -8.450 1.00 52.56 301 TRP A CA 1
ATOM 2240 C C . TRP A 1 301 ? 16.544 43.694 -7.027 1.00 52.56 301 TRP A C 1
ATOM 2242 O O . TRP A 1 301 ? 15.988 42.615 -6.819 1.00 52.56 301 TRP A O 1
ATOM 2252 N N . ALA A 1 302 ? 16.773 44.558 -6.033 1.00 48.72 302 ALA A N 1
ATOM 2253 C CA . ALA A 1 302 ? 16.251 44.335 -4.688 1.00 48.72 302 ALA A CA 1
ATOM 2254 C C . ALA A 1 302 ? 14.705 44.421 -4.682 1.00 48.72 302 ALA A C 1
ATOM 2256 O O . ALA A 1 302 ? 14.145 45.390 -5.200 1.00 48.72 302 ALA A O 1
ATOM 2257 N N . PRO A 1 303 ? 13.985 43.435 -4.110 1.00 47.34 303 PRO A N 1
ATOM 2258 C CA . PRO A 1 303 ? 12.529 43.464 -4.056 1.00 47.34 303 PRO A CA 1
ATOM 2259 C C . PRO A 1 303 ? 12.047 44.613 -3.162 1.00 47.34 303 PRO A C 1
ATOM 2261 O O . PRO A 1 303 ? 12.395 44.711 -1.986 1.00 47.34 303 PRO A O 1
ATOM 2264 N N . GLN A 1 304 ? 11.228 45.483 -3.745 1.00 44.56 304 GLN A N 1
ATOM 2265 C CA . GLN A 1 304 ? 10.651 46.660 -3.107 1.00 44.56 304 GLN A CA 1
ATOM 2266 C C . GLN A 1 304 ? 9.687 46.229 -1.987 1.00 44.56 304 GLN A C 1
ATOM 2268 O O . GLN A 1 304 ? 8.636 45.643 -2.249 1.00 44.56 304 GLN A O 1
ATOM 2273 N N . GLN A 1 305 ? 10.044 46.499 -0.729 1.00 44.88 305 GLN A N 1
ATOM 2274 C CA . GLN A 1 305 ? 9.154 46.300 0.416 1.00 44.88 305 GLN A CA 1
ATOM 2275 C C . GLN A 1 305 ? 7.970 47.273 0.322 1.00 44.88 305 GLN A C 1
ATOM 2277 O O . GLN A 1 305 ? 8.124 48.486 0.450 1.00 44.88 305 GLN A O 1
ATOM 2282 N N . SER A 1 306 ? 6.772 46.736 0.110 1.00 42.56 306 SER A N 1
ATOM 2283 C CA . SER A 1 306 ? 5.511 47.458 0.265 1.00 42.56 306 SER A CA 1
ATOM 2284 C C . SER A 1 306 ? 5.294 47.827 1.737 1.00 42.56 306 SER A C 1
ATOM 2286 O O . SER A 1 306 ? 5.221 46.948 2.597 1.00 42.56 306 SER A O 1
ATOM 2288 N N . GLN A 1 307 ? 5.197 49.129 2.013 1.00 44.34 307 GLN A N 1
ATOM 2289 C CA . GLN A 1 307 ? 4.849 49.673 3.326 1.00 44.34 307 GLN A CA 1
ATOM 2290 C C . GLN A 1 307 ? 3.420 49.277 3.750 1.00 44.34 307 GLN A C 1
ATOM 2292 O O . GLN A 1 307 ? 2.528 49.223 2.902 1.00 44.34 307 GLN A O 1
ATOM 2297 N N . PRO A 1 308 ? 3.161 49.061 5.053 1.00 41.56 308 PRO A N 1
ATOM 2298 C CA . PRO A 1 308 ? 1.808 48.907 5.572 1.00 41.56 308 PRO A CA 1
ATOM 2299 C C . PRO A 1 308 ? 1.094 50.266 5.620 1.00 41.56 308 PRO A C 1
ATOM 2301 O O . PRO A 1 308 ? 1.556 51.209 6.264 1.00 41.56 308 PRO A O 1
ATOM 2304 N N . GLN A 1 309 ? -0.044 50.364 4.932 1.00 39.44 309 GLN A N 1
ATOM 2305 C CA . GLN A 1 309 ? -0.904 51.544 4.939 1.00 39.44 309 GLN A CA 1
ATOM 2306 C C . GLN A 1 309 ? -1.655 51.643 6.277 1.00 39.44 309 GLN A C 1
ATOM 2308 O O . GLN A 1 309 ? -2.281 50.687 6.735 1.00 39.44 309 GLN A O 1
ATOM 2313 N N . ALA A 1 310 ? -1.536 52.813 6.905 1.00 41.09 310 ALA A N 1
ATOM 2314 C CA . ALA A 1 310 ? -2.107 53.173 8.195 1.00 41.09 310 ALA A CA 1
ATOM 2315 C C . ALA A 1 310 ? -3.648 53.165 8.201 1.00 41.09 310 ALA A C 1
ATOM 2317 O O . ALA A 1 310 ? -4.297 53.420 7.187 1.00 41.09 310 ALA A O 1
ATOM 2318 N N . GLY A 1 311 ? -4.206 52.873 9.379 1.00 36.75 311 GLY A N 1
ATOM 2319 C CA . GLY A 1 311 ? -5.636 52.723 9.633 1.00 36.75 311 GLY A CA 1
ATOM 2320 C C . GLY A 1 311 ? -6.478 53.977 9.392 1.00 36.75 311 GLY A C 1
ATOM 2321 O O . GLY A 1 311 ? -6.029 55.111 9.545 1.00 36.75 311 GLY A O 1
ATOM 2322 N N . ILE A 1 312 ? -7.745 53.734 9.060 1.00 41.31 312 ILE A N 1
ATOM 2323 C CA . ILE A 1 312 ? -8.803 54.741 9.047 1.00 41.31 312 ILE A CA 1
ATOM 2324 C C . ILE A 1 312 ? -9.457 54.714 10.430 1.00 41.31 312 ILE A C 1
ATOM 2326 O O . ILE A 1 312 ? -10.052 53.711 10.824 1.00 41.31 312 ILE A O 1
ATOM 2330 N N . ALA A 1 313 ? -9.318 55.811 11.171 1.00 40.31 313 ALA A N 1
ATOM 2331 C CA . ALA A 1 313 ? -10.095 56.075 12.373 1.00 40.31 313 ALA A CA 1
ATOM 2332 C C . ALA A 1 313 ? -11.543 56.408 11.977 1.00 40.31 313 ALA A C 1
ATOM 2334 O O . ALA A 1 313 ? -11.768 57.278 11.136 1.00 40.31 313 ALA A O 1
ATOM 2335 N N . TYR A 1 314 ? -12.511 55.725 12.589 1.00 35.09 314 TYR A N 1
ATOM 2336 C CA . TYR A 1 314 ? -13.928 56.071 12.512 1.00 35.09 314 TYR A CA 1
ATOM 2337 C C . TYR A 1 314 ? -14.271 56.953 13.718 1.00 35.09 314 TYR A C 1
ATOM 2339 O O . TYR A 1 314 ? -14.051 56.549 14.859 1.00 35.09 314 TYR A O 1
ATOM 2347 N N . ASN A 1 315 ? -14.767 58.161 13.462 1.00 39.22 315 ASN A N 1
ATOM 2348 C CA . ASN A 1 315 ? -15.291 59.080 14.468 1.00 39.22 315 ASN A CA 1
ATOM 2349 C C . ASN A 1 315 ? -16.557 59.710 13.861 1.00 39.22 315 ASN A C 1
ATOM 2351 O O . ASN A 1 315 ? -16.436 60.467 12.896 1.00 39.22 315 ASN A O 1
ATOM 2355 N N . GLY A 1 316 ? -17.738 59.363 14.389 1.00 44.41 316 GLY A N 1
ATOM 2356 C CA . GLY A 1 316 ? -19.051 59.821 13.902 1.00 44.41 316 GLY A CA 1
ATOM 2357 C C . GLY A 1 316 ? -19.953 58.693 13.429 1.00 44.41 316 GLY A C 1
ATOM 2358 O O . GLY A 1 316 ? -19.906 58.368 12.224 1.00 44.41 316 GLY A O 1
#